Protein AF-A0A813D3B6-F1 (afdb_monomer)

Sequence (351 aa):
MVIIHAPHVGYDPVNETYGSYRRSQSSKEDYKSTCCGKVAGVCAPYKASHESALSRLRCLLLPDGSVEISVSNTMMLEPEGENKCKAALLLNYDKLFAKCDDGSFSSPVCRRSTSLVYRASDSFAAAYKLAIEDDKAKKVAAGIRLEDSDLESGEDGGSSSWKFGLPGQSKRLKGWRKLSKPVLRHLLSSEMFYFKTDNLHGEQHRLERTLLPQMPHLLTMPHDIELSGALLCMQSEFDRTTQSVSNDPAYKKKNLLLISGLNIDISPDEGNQEAFPNAMFLPWAAYIQLASGERRVLEQPDIVQLLFAQDTGNPDAIDYQQSIQELFDRKRKRVAFFDRASNSVKSAQVL

Foldseek 3Di:
DEAEAAQEWEAEPVVRAIQWADDPPDPDRPDIDGGVPVLCVLLVQALVQLLVQLQQWKWFQALVLWIKIKGWPVLVDQPPDPPHPLKHKHFDCLQFADADPVSHGDAFPDDDPTITMGTTDPVLSVLVVVLLVVVVVVCVVVVHDDDPLSVDSPPPPDDPDPPPDDPPDPPDPRNMDGCSPPSNVLSQALVRIAMDHPDQDDDVSPLVVQQRVCSSVLSNDPGHSSVVSSVSVQVSCVVVVLVVLLPDPVNALAWYKYWTWYKYQYHDDPVCVPPPPSIDTQTAKMWTAHSVRDIDIDGNVRVVVVVVPDDPDDPPDDPPVVVVVCVVVVPLDWDWDQDPVVRDIDIDRDD

Structure (mmCIF, N/CA/C/O backbone):
data_AF-A0A813D3B6-F1
#
_entry.id   AF-A0A813D3B6-F1
#
loop_
_atom_site.group_PDB
_atom_site.id
_atom_site.type_symbol
_atom_site.label_atom_id
_atom_site.label_alt_id
_atom_site.label_comp_id
_atom_site.label_asym_id
_atom_site.label_entity_id
_atom_site.label_seq_id
_atom_site.pdbx_PDB_ins_code
_atom_site.Cartn_x
_atom_site.Cartn_y
_atom_site.Cartn_z
_atom_site.occupancy
_atom_site.B_iso_or_equiv
_atom_site.auth_seq_id
_atom_site.auth_comp_id
_atom_site.auth_asym_id
_atom_site.auth_atom_id
_atom_site.pdbx_PDB_model_num
ATOM 1 N N . MET A 1 1 ? -17.797 -1.937 28.722 1.00 89.31 1 MET A N 1
ATOM 2 C CA . MET A 1 1 ? -16.915 -0.899 28.147 1.00 89.31 1 MET A CA 1
ATOM 3 C C . MET A 1 1 ? -16.700 -1.238 26.688 1.00 89.31 1 MET A C 1
ATOM 5 O O . MET A 1 1 ? -16.477 -2.408 26.400 1.00 89.31 1 MET A O 1
ATOM 9 N N . VAL A 1 2 ? -16.796 -0.254 25.799 1.00 92.50 2 VAL A N 1
ATOM 10 C CA . VAL A 1 2 ? -16.585 -0.451 24.361 1.00 92.50 2 VAL A CA 1
ATOM 11 C C . VAL A 1 2 ? -15.446 0.458 23.916 1.00 92.50 2 VAL A C 1
ATOM 13 O O . VAL A 1 2 ? -15.446 1.641 24.250 1.00 92.50 2 VAL A O 1
ATOM 16 N N . ILE A 1 3 ? -14.470 -0.105 23.211 1.00 93.38 3 ILE A N 1
ATOM 17 C CA . ILE A 1 3 ? -13.394 0.623 22.543 1.00 93.38 3 ILE A CA 1
ATOM 18 C C . ILE A 1 3 ? -13.575 0.389 21.049 1.00 93.38 3 ILE A C 1
ATOM 20 O O . ILE A 1 3 ? -13.594 -0.757 20.606 1.00 93.38 3 ILE A O 1
ATOM 24 N N . ILE A 1 4 ? -13.698 1.473 20.290 1.00 92.75 4 ILE A N 1
ATOM 25 C CA . ILE A 1 4 ? -13.769 1.433 18.831 1.00 92.75 4 ILE A CA 1
ATOM 26 C C . ILE A 1 4 ? -12.490 2.065 18.302 1.00 92.75 4 ILE A C 1
ATOM 28 O O . ILE A 1 4 ? -12.176 3.209 18.634 1.00 92.75 4 ILE A O 1
ATOM 32 N N . HIS A 1 5 ? -11.749 1.311 17.500 1.00 92.56 5 HIS A N 1
ATOM 33 C CA . HIS A 1 5 ? -10.566 1.793 16.809 1.00 92.56 5 HIS A CA 1
ATOM 34 C C . HIS A 1 5 ? -10.803 1.728 15.300 1.00 92.56 5 HIS A C 1
ATOM 36 O O . HIS A 1 5 ? -11.089 0.669 14.750 1.00 92.56 5 HIS A O 1
ATOM 42 N N . ALA A 1 6 ? -10.698 2.871 14.629 1.00 91.06 6 ALA A N 1
ATOM 43 C CA . ALA A 1 6 ? -10.978 2.954 13.206 1.00 91.06 6 ALA A CA 1
ATOM 44 C C . ALA A 1 6 ? -10.010 3.922 12.520 1.00 91.06 6 ALA A C 1
ATOM 46 O O . ALA A 1 6 ? -10.240 5.136 12.565 1.00 91.06 6 ALA A O 1
ATOM 47 N N . PRO A 1 7 ? -8.919 3.442 11.888 1.00 91.56 7 PRO A N 1
ATOM 48 C CA . PRO A 1 7 ? -8.268 4.253 10.876 1.00 91.56 7 PRO A CA 1
ATOM 49 C C . PRO A 1 7 ? -9.271 4.546 9.763 1.00 91.56 7 PRO A C 1
ATOM 51 O O . PRO A 1 7 ? -10.262 3.833 9.586 1.00 91.56 7 PRO A O 1
ATOM 54 N N . HIS A 1 8 ? -9.003 5.608 9.017 1.00 91.38 8 HIS A N 1
ATOM 55 C CA . HIS A 1 8 ? -9.907 6.062 7.977 1.00 91.38 8 HIS A CA 1
ATOM 56 C C . HIS A 1 8 ? -9.203 6.228 6.637 1.00 91.38 8 HIS A C 1
ATOM 58 O O . HIS A 1 8 ? -8.004 6.526 6.581 1.00 91.38 8 HIS A O 1
ATOM 64 N N . VAL A 1 9 ? -9.962 6.030 5.567 1.00 92.75 9 VAL A N 1
ATOM 65 C CA . VAL A 1 9 ? -9.522 6.222 4.191 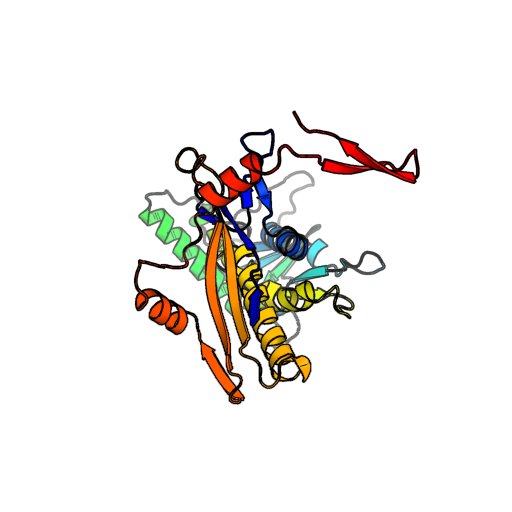1.00 92.75 9 VAL A CA 1
ATOM 66 C C . VAL A 1 9 ? -10.641 6.880 3.392 1.00 92.75 9 VAL A C 1
ATOM 68 O O . VAL A 1 9 ? -11.814 6.572 3.581 1.00 92.75 9 VAL A O 1
ATOM 71 N N . GLY A 1 10 ? -10.281 7.803 2.506 1.00 91.38 10 GLY A N 1
ATOM 72 C CA . GLY A 1 10 ? -11.229 8.388 1.562 1.00 91.38 10 GLY A CA 1
ATOM 73 C C . GLY A 1 10 ? -11.478 7.450 0.393 1.00 91.38 10 GLY A C 1
ATOM 74 O O . GLY A 1 10 ? -10.540 6.801 -0.065 1.00 91.38 10 GLY A O 1
ATOM 75 N N . TYR A 1 11 ? -12.706 7.407 -0.101 1.00 90.38 11 TYR A N 1
ATOM 76 C CA . TYR A 1 11 ? -13.060 6.738 -1.344 1.00 90.38 11 TYR A CA 1
ATOM 77 C C . TYR A 1 11 ? -13.656 7.747 -2.326 1.00 90.38 11 TYR A C 1
ATOM 79 O O . TYR A 1 11 ? -14.475 8.595 -1.961 1.00 90.38 11 TYR A O 1
ATOM 87 N N . ASP A 1 12 ? -13.219 7.675 -3.576 1.00 87.50 12 ASP A N 1
ATOM 88 C CA . ASP A 1 12 ? -13.729 8.476 -4.680 1.00 87.50 12 ASP A CA 1
ATOM 89 C C . ASP A 1 12 ? -14.534 7.574 -5.623 1.00 87.50 12 ASP A C 1
ATOM 91 O O . ASP A 1 12 ? -13.924 6.848 -6.410 1.00 87.50 12 ASP A O 1
ATOM 95 N N . PRO A 1 13 ? -15.879 7.604 -5.569 1.00 84.56 13 PRO A N 1
ATOM 96 C CA . PRO A 1 13 ? -16.715 6.715 -6.371 1.00 84.56 13 PRO A CA 1
ATOM 97 C C . PRO A 1 13 ? -16.617 7.008 -7.873 1.00 84.56 13 PRO A C 1
ATOM 99 O O . PRO A 1 13 ? -16.870 6.124 -8.678 1.00 84.56 13 PRO A O 1
ATOM 102 N N . VAL A 1 14 ? -16.203 8.220 -8.267 1.00 83.94 14 VAL A N 1
ATOM 103 C CA . VAL A 1 14 ? -16.082 8.603 -9.684 1.00 83.94 14 VAL A CA 1
ATOM 104 C C . VAL A 1 14 ? -14.897 7.910 -10.352 1.00 83.94 14 VAL A C 1
ATOM 106 O O . VAL A 1 14 ? -14.982 7.514 -11.510 1.00 83.94 14 VAL A O 1
ATOM 109 N N . ASN A 1 15 ? -13.779 7.791 -9.633 1.00 84.31 15 ASN A N 1
ATOM 110 C CA . ASN A 1 15 ? -12.557 7.165 -10.146 1.00 84.31 15 ASN A CA 1
ATOM 111 C C . ASN A 1 15 ? -12.340 5.748 -9.602 1.00 84.31 15 ASN A C 1
ATOM 113 O O . ASN A 1 15 ? -11.377 5.097 -9.993 1.00 84.31 15 ASN A O 1
ATOM 117 N N . GLU A 1 16 ? -13.201 5.298 -8.688 1.00 89.06 16 GLU A N 1
ATOM 118 C CA . GLU A 1 16 ? -13.090 4.032 -7.958 1.00 89.06 16 GLU A CA 1
ATOM 119 C C . GLU A 1 16 ? -11.756 3.873 -7.204 1.00 89.06 16 GLU A C 1
ATOM 121 O O . GLU A 1 16 ? -11.245 2.768 -7.032 1.00 89.06 16 GLU A O 1
ATOM 126 N N . THR A 1 17 ? -11.190 4.983 -6.722 1.00 89.19 17 THR A N 1
ATOM 127 C CA . THR A 1 17 ? -9.885 5.013 -6.042 1.00 89.19 17 THR A CA 1
ATOM 128 C C . THR A 1 17 ? -10.006 5.359 -4.566 1.00 89.19 17 THR A C 1
ATOM 130 O O . THR A 1 17 ? -10.800 6.218 -4.172 1.00 89.19 17 THR A O 1
ATOM 133 N N . TYR A 1 18 ? -9.140 4.767 -3.751 1.00 91.44 18 TYR A N 1
ATOM 134 C CA . TYR A 1 18 ? -8.967 5.111 -2.347 1.00 91.44 18 TYR A CA 1
ATOM 135 C C . TYR A 1 18 ? -7.844 6.131 -2.126 1.00 91.44 18 TYR A C 1
ATOM 137 O O . TYR A 1 18 ? -6.898 6.255 -2.898 1.00 91.44 18 TYR A O 1
ATOM 145 N N . GLY A 1 19 ? -7.924 6.846 -1.005 1.00 88.25 19 GLY A N 1
ATOM 146 C CA . GLY A 1 19 ? -6.915 7.805 -0.553 1.00 88.25 19 GLY A CA 1
ATOM 147 C C . GLY A 1 19 ? -7.260 9.266 -0.818 1.00 88.25 19 GLY A C 1
ATOM 148 O O . GLY A 1 19 ? -6.619 10.153 -0.248 1.00 88.25 19 GLY A O 1
ATOM 149 N N . SER A 1 20 ? -8.298 9.533 -1.611 1.00 86.25 20 SER A N 1
ATOM 150 C CA . SER A 1 20 ? -8.823 10.875 -1.864 1.00 86.25 20 SER A CA 1
ATOM 151 C C . SER A 1 20 ? -10.249 11.028 -1.355 1.00 86.25 20 SER A C 1
ATOM 153 O O . SER A 1 20 ? -11.066 10.124 -1.492 1.00 86.25 20 SER A O 1
ATOM 155 N N . TYR A 1 21 ? -10.548 12.201 -0.802 1.00 85.06 21 TYR A N 1
ATOM 156 C CA . TYR A 1 21 ? -11.887 12.574 -0.366 1.00 85.06 21 TYR A CA 1
ATOM 157 C C . TYR A 1 21 ? -12.226 14.006 -0.790 1.00 85.06 21 TYR A C 1
ATOM 159 O O . TYR A 1 21 ? -11.426 14.931 -0.570 1.00 85.06 21 TYR A O 1
ATOM 167 N N . ARG A 1 22 ? -13.415 14.200 -1.370 1.00 83.00 22 ARG A N 1
ATOM 168 C CA . ARG A 1 22 ? -13.980 15.527 -1.662 1.00 83.00 22 ARG A CA 1
ATOM 169 C C . ARG A 1 22 ? -14.621 16.101 -0.399 1.00 83.00 22 ARG A C 1
ATOM 171 O O . ARG A 1 22 ? -15.584 15.561 0.130 1.00 83.00 22 ARG A O 1
ATOM 178 N N . ARG A 1 23 ? -14.099 17.224 0.100 1.00 78.12 23 ARG A N 1
ATOM 179 C CA . ARG A 1 23 ? -14.631 17.856 1.319 1.00 78.12 23 ARG A CA 1
ATOM 180 C C . ARG A 1 23 ? -15.823 18.741 0.967 1.00 78.12 23 ARG A C 1
ATOM 182 O O . ARG A 1 23 ? -15.640 19.759 0.306 1.00 78.12 23 ARG A O 1
ATOM 189 N N . SER A 1 24 ? -17.004 18.404 1.481 1.00 67.94 24 SER A N 1
ATOM 190 C CA . SER A 1 24 ? -18.253 19.160 1.270 1.00 67.94 24 SER A CA 1
ATOM 191 C C . SER A 1 24 ? -18.158 20.649 1.630 1.00 67.94 24 SER A C 1
ATOM 193 O O . SER A 1 24 ? -18.849 21.472 1.047 1.00 67.94 24 SER A O 1
ATOM 195 N N . GLN A 1 25 ? -17.271 21.015 2.560 1.00 67.75 25 GLN A N 1
ATOM 196 C CA . GLN A 1 25 ? -17.060 22.398 3.009 1.00 67.75 25 GLN A CA 1
ATOM 197 C C . GLN A 1 25 ? -16.049 23.190 2.161 1.00 67.75 25 GLN A C 1
ATOM 199 O O . GLN A 1 25 ? -15.784 24.356 2.453 1.00 67.75 25 GLN A O 1
ATOM 204 N N . SER A 1 26 ? -15.424 22.576 1.153 1.00 63.34 26 SER A N 1
ATOM 205 C CA . SER A 1 26 ? -14.474 23.284 0.295 1.00 63.34 26 SER A CA 1
ATOM 206 C C . SER A 1 26 ? -15.214 24.085 -0.778 1.00 63.34 26 SER A C 1
ATOM 208 O O . SER A 1 26 ? -16.047 23.557 -1.501 1.00 63.34 26 SER A O 1
ATOM 210 N N . SER A 1 27 ? -14.903 25.380 -0.887 1.00 52.53 27 SER A N 1
ATOM 211 C CA . SER A 1 27 ? -15.567 26.320 -1.808 1.00 52.53 27 SER A CA 1
ATOM 212 C C . SER A 1 27 ? -15.265 26.080 -3.291 1.00 52.53 27 SER A C 1
ATOM 214 O O . SER A 1 27 ? -15.781 26.792 -4.149 1.00 52.53 27 SER A O 1
ATOM 216 N N . LYS A 1 28 ? -14.399 25.112 -3.600 1.00 61.84 28 LYS A N 1
ATOM 217 C CA . LYS A 1 28 ? -14.072 24.694 -4.960 1.00 61.84 28 LYS A CA 1
ATOM 218 C C . LYS A 1 28 ? -14.707 23.337 -5.188 1.00 61.84 28 LYS A C 1
ATOM 220 O O . LYS A 1 28 ? -14.314 22.377 -4.528 1.00 61.84 28 LYS A O 1
ATOM 225 N N . GLU A 1 29 ? -15.628 23.272 -6.143 1.00 59.22 29 GLU A N 1
ATOM 226 C CA . GLU A 1 29 ? -16.377 22.058 -6.467 1.00 59.22 29 GLU A CA 1
ATOM 227 C C . GLU A 1 29 ? -15.460 20.848 -6.714 1.00 59.22 29 GLU A C 1
ATOM 229 O O . GLU A 1 29 ? -15.825 19.750 -6.317 1.00 59.22 29 GLU A O 1
ATOM 234 N N . ASP A 1 30 ? -14.227 21.033 -7.190 1.00 63.00 30 ASP A N 1
ATOM 235 C CA . ASP A 1 30 ? -13.303 19.926 -7.490 1.00 63.00 30 ASP A CA 1
ATOM 236 C C . ASP A 1 30 ? -12.185 19.700 -6.458 1.00 63.00 30 ASP A C 1
ATOM 238 O O . ASP A 1 30 ? -11.218 18.979 -6.722 1.00 63.00 30 ASP A O 1
ATOM 242 N N . TYR A 1 31 ? -12.251 20.314 -5.273 1.00 70.25 31 TYR A N 1
ATOM 243 C CA . TYR A 1 31 ? -11.174 20.148 -4.296 1.00 70.25 31 TYR A CA 1
ATOM 244 C C . TYR A 1 31 ? -11.227 18.775 -3.604 1.00 70.25 31 TYR A C 1
ATOM 246 O O . TYR A 1 31 ? -11.990 18.530 -2.664 1.00 70.25 31 TYR A O 1
ATOM 254 N N . LYS A 1 32 ? -10.344 17.879 -4.057 1.00 75.12 32 LYS A N 1
ATOM 255 C CA . LYS A 1 32 ? -10.039 16.591 -3.425 1.00 75.12 32 LYS A CA 1
ATOM 256 C C . LYS A 1 32 ? -8.785 16.718 -2.565 1.00 75.12 32 LYS A C 1
ATOM 258 O O . LYS A 1 32 ? -7.810 17.364 -2.943 1.00 75.12 32 LYS A O 1
ATOM 263 N N . SER A 1 33 ? -8.807 16.090 -1.395 1.00 76.56 33 SER A N 1
ATOM 264 C CA . SER A 1 33 ? -7.668 16.064 -0.470 1.00 76.56 33 SER A CA 1
ATOM 265 C C . SER A 1 33 ? -7.371 14.645 -0.012 1.00 76.56 33 SER A C 1
ATOM 267 O O . SER A 1 33 ? -8.236 13.774 -0.098 1.00 76.56 33 SER A O 1
ATOM 269 N N . THR A 1 34 ? -6.162 14.419 0.495 1.00 80.50 34 THR A N 1
ATOM 270 C CA . THR A 1 34 ? -5.766 13.109 1.010 1.00 80.50 34 THR A CA 1
ATOM 271 C C . THR A 1 34 ? -6.570 12.723 2.252 1.00 80.50 34 THR A C 1
ATOM 273 O O . THR A 1 34 ? -6.878 13.556 3.113 1.00 80.50 34 THR A O 1
ATOM 276 N N . CYS A 1 35 ? -6.902 11.439 2.353 1.00 77.44 35 CYS A N 1
ATOM 277 C CA . CYS A 1 35 ? -7.611 10.860 3.485 1.00 77.44 35 CYS A CA 1
ATOM 278 C C . CYS A 1 35 ? -7.153 9.404 3.676 1.00 77.44 35 CYS A C 1
ATOM 280 O O . CYS A 1 35 ? -7.477 8.559 2.848 1.00 77.44 35 CYS A O 1
ATOM 282 N N . CYS A 1 36 ? -6.371 9.040 4.698 1.00 82.31 36 CYS A N 1
ATOM 283 C CA . CYS A 1 36 ? -5.843 9.803 5.838 1.00 82.31 36 CYS A CA 1
ATOM 284 C C . CYS A 1 36 ? -4.598 10.650 5.498 1.00 82.31 36 CYS A C 1
ATOM 286 O O . CYS A 1 36 ? -3.587 10.127 5.026 1.00 82.31 36 CYS A O 1
ATOM 288 N N . GLY A 1 37 ? -4.609 11.946 5.841 1.00 83.62 37 GLY A N 1
ATOM 289 C CA . GLY A 1 37 ? -3.478 12.851 5.583 1.00 83.62 37 GLY A CA 1
ATOM 290 C C . GLY A 1 37 ? -2.151 12.412 6.221 1.00 83.62 37 GLY A C 1
ATOM 291 O O . GLY A 1 37 ? -1.089 12.683 5.665 1.00 83.62 37 GLY A O 1
ATOM 292 N N . LYS A 1 38 ? -2.191 11.683 7.348 1.00 86.75 38 LYS A N 1
ATOM 293 C CA . LYS A 1 38 ? -0.981 11.177 8.018 1.00 86.75 38 LYS A CA 1
ATOM 294 C C . LYS A 1 38 ? -0.367 9.984 7.279 1.00 86.75 38 LYS A C 1
ATOM 296 O O . LYS A 1 38 ? 0.838 9.982 7.050 1.00 86.75 38 LYS A O 1
ATOM 301 N N . VAL A 1 39 ? -1.186 9.010 6.866 1.00 89.25 39 VAL A N 1
ATOM 302 C CA . VAL A 1 39 ? -0.736 7.872 6.039 1.00 89.25 39 VAL A CA 1
ATOM 303 C C . VAL A 1 39 ? -0.180 8.392 4.715 1.00 89.25 39 VAL A C 1
ATOM 305 O O . VAL A 1 39 ? 0.956 8.083 4.362 1.00 89.25 39 VAL A O 1
ATOM 308 N N . ALA A 1 40 ? -0.925 9.275 4.042 1.00 88.12 40 ALA A N 1
ATOM 309 C CA . ALA A 1 40 ? -0.484 9.892 2.797 1.00 88.12 40 ALA A CA 1
ATOM 310 C C . ALA A 1 40 ? 0.843 10.652 2.966 1.00 88.12 40 ALA A C 1
ATOM 312 O O . ALA A 1 40 ? 1.738 10.511 2.135 1.00 88.12 40 ALA A O 1
ATOM 313 N N . GLY A 1 41 ? 1.007 11.404 4.060 1.00 87.94 41 GLY A N 1
ATOM 314 C CA . GLY A 1 41 ? 2.244 12.125 4.367 1.00 87.94 41 GLY A CA 1
ATOM 315 C C . GLY A 1 41 ? 3.457 11.210 4.555 1.00 87.94 41 GLY A C 1
ATOM 316 O O . GLY A 1 41 ? 4.526 11.510 4.028 1.00 87.94 41 GLY A O 1
ATOM 317 N N . VAL A 1 42 ? 3.292 10.076 5.247 1.00 88.00 42 VAL A N 1
ATOM 318 C CA . VAL A 1 42 ? 4.364 9.078 5.419 1.00 88.00 42 VAL A CA 1
ATOM 319 C C . VAL A 1 42 ? 4.713 8.404 4.091 1.00 88.00 42 VAL A C 1
ATOM 321 O O . VAL A 1 42 ? 5.890 8.211 3.796 1.00 88.00 42 VAL A O 1
ATOM 324 N N . CYS A 1 43 ? 3.718 8.073 3.264 1.00 87.94 43 CYS A N 1
ATOM 325 C CA . CYS A 1 43 ? 3.930 7.386 1.988 1.00 87.94 43 CYS A CA 1
ATOM 326 C C . CYS A 1 43 ? 4.477 8.302 0.877 1.00 87.94 43 CYS A C 1
ATOM 328 O O . CYS A 1 43 ? 5.217 7.831 0.012 1.00 87.94 43 CYS A O 1
ATOM 330 N N . ALA A 1 44 ? 4.147 9.598 0.880 1.00 86.94 44 ALA A N 1
ATOM 331 C CA . ALA A 1 44 ? 4.469 10.549 -0.191 1.00 86.94 44 ALA A CA 1
ATOM 332 C C . ALA A 1 44 ? 5.944 10.560 -0.657 1.00 86.94 44 ALA A C 1
ATOM 334 O O . ALA A 1 44 ? 6.170 10.416 -1.863 1.00 86.94 44 ALA A O 1
ATOM 335 N N . PRO A 1 45 ? 6.965 10.682 0.220 1.00 83.88 45 PRO A N 1
ATOM 336 C CA . PRO A 1 45 ? 8.362 10.688 -0.231 1.00 83.88 45 PRO A CA 1
ATOM 337 C C . PRO A 1 45 ? 8.778 9.367 -0.898 1.00 83.88 45 PRO A C 1
ATOM 339 O O . PRO A 1 45 ? 9.601 9.358 -1.818 1.00 83.88 45 PRO A O 1
ATOM 342 N N . TYR A 1 46 ? 8.178 8.250 -0.485 1.00 86.19 46 TYR A N 1
ATOM 343 C CA . TYR A 1 46 ? 8.457 6.933 -1.050 1.00 86.19 46 TYR A CA 1
ATOM 344 C C . TYR A 1 46 ? 7.756 6.724 -2.391 1.00 86.19 46 TYR A C 1
ATOM 346 O O . TYR A 1 46 ? 8.391 6.213 -3.312 1.00 86.19 46 TYR A O 1
ATOM 354 N N . LYS A 1 47 ? 6.512 7.204 -2.548 1.00 87.25 47 LYS A N 1
ATOM 355 C CA . LYS A 1 47 ? 5.829 7.258 -3.854 1.00 87.25 47 LYS A CA 1
ATOM 356 C C . LYS A 1 47 ? 6.659 8.036 -4.872 1.00 87.25 47 LYS A C 1
ATOM 358 O O . LYS A 1 47 ? 6.975 7.513 -5.936 1.00 87.25 47 LYS A O 1
ATOM 363 N N . ALA A 1 48 ? 7.101 9.238 -4.502 1.00 84.94 48 ALA A N 1
ATOM 364 C CA . ALA A 1 48 ? 7.930 10.074 -5.366 1.00 84.94 48 ALA A CA 1
ATOM 365 C C . ALA A 1 48 ? 9.262 9.392 -5.729 1.00 84.94 48 ALA A C 1
ATOM 367 O O . ALA A 1 48 ? 9.719 9.472 -6.870 1.00 84.94 48 ALA A O 1
ATOM 368 N N . SER A 1 49 ? 9.880 8.683 -4.778 1.00 84.12 49 SER A N 1
ATOM 369 C CA . SER A 1 49 ? 11.111 7.919 -5.023 1.00 84.12 49 SER A CA 1
ATOM 370 C C . SER A 1 49 ? 10.881 6.749 -5.988 1.00 84.12 49 SER A C 1
ATOM 372 O O . SER A 1 49 ? 11.669 6.552 -6.913 1.00 84.12 49 SER A O 1
ATOM 374 N N . HIS A 1 50 ? 9.782 6.014 -5.817 1.00 87.69 50 HIS A N 1
ATOM 375 C CA . HIS A 1 50 ? 9.383 4.910 -6.689 1.00 87.69 50 HIS A CA 1
ATOM 376 C C . HIS A 1 50 ? 9.103 5.378 -8.125 1.00 87.69 50 HIS A C 1
ATOM 378 O O . HIS A 1 50 ? 9.666 4.848 -9.084 1.00 87.69 50 HIS A O 1
ATOM 384 N N . GLU A 1 51 ? 8.305 6.434 -8.285 1.00 87.44 51 GLU A N 1
ATOM 385 C CA . GLU A 1 51 ? 8.020 7.047 -9.588 1.00 87.44 51 GLU A CA 1
ATOM 386 C C . GLU A 1 51 ? 9.290 7.591 -10.254 1.00 87.44 51 GLU A C 1
ATOM 388 O O . GLU A 1 51 ? 9.521 7.392 -11.453 1.00 87.44 51 GLU A O 1
ATOM 393 N N . SER A 1 52 ? 10.162 8.229 -9.468 1.00 85.69 52 SER A N 1
ATOM 394 C CA . SER A 1 52 ? 11.471 8.690 -9.927 1.00 85.69 52 SER A CA 1
ATOM 395 C C . SER A 1 52 ? 12.307 7.526 -10.464 1.00 85.69 52 SER A C 1
ATOM 397 O O . SER A 1 52 ? 12.849 7.639 -11.568 1.00 85.69 52 SER A O 1
ATOM 399 N N . ALA A 1 53 ? 12.346 6.385 -9.764 1.00 87.88 53 ALA A N 1
ATOM 400 C CA . ALA A 1 53 ? 13.051 5.191 -10.223 1.00 87.88 53 ALA A CA 1
ATOM 401 C C . ALA A 1 53 ? 12.488 4.664 -11.552 1.00 87.88 53 ALA A C 1
ATOM 403 O O . ALA A 1 53 ? 13.235 4.510 -12.522 1.00 87.88 53 ALA A O 1
ATOM 404 N N . LEU A 1 54 ? 11.165 4.500 -11.651 1.00 89.12 54 LEU A N 1
ATOM 405 C CA . LEU A 1 54 ? 10.488 4.074 -12.882 1.00 89.12 54 LEU A CA 1
ATOM 406 C C . LEU A 1 54 ? 10.770 5.003 -14.075 1.00 89.12 54 LEU A C 1
ATOM 408 O O . LEU A 1 54 ? 10.912 4.548 -15.213 1.00 89.12 54 LEU A O 1
ATOM 412 N N . SER A 1 55 ? 10.861 6.313 -13.835 1.00 87.12 55 SER A N 1
ATOM 413 C CA . SER A 1 55 ? 11.095 7.311 -14.887 1.00 87.12 55 SER A CA 1
ATOM 414 C C . SER A 1 55 ? 12.541 7.343 -15.408 1.00 87.12 55 SER A C 1
ATOM 416 O O . SER A 1 55 ? 12.789 7.778 -16.544 1.00 87.12 55 SER A O 1
ATOM 418 N N . ARG A 1 56 ? 13.495 6.892 -14.583 1.00 88.81 56 ARG A N 1
ATOM 419 C CA . ARG A 1 56 ? 14.944 6.989 -14.817 1.00 88.81 56 ARG A CA 1
ATOM 420 C C . ARG A 1 56 ? 15.589 5.667 -15.222 1.00 88.81 56 ARG A C 1
ATOM 422 O O . ARG A 1 56 ? 16.692 5.698 -15.766 1.00 88.81 56 ARG A O 1
ATOM 429 N N . LEU A 1 57 ? 14.900 4.547 -15.024 1.00 91.44 57 LEU A N 1
ATOM 430 C CA . LEU A 1 57 ? 15.289 3.247 -15.554 1.00 91.44 57 LEU A CA 1
ATOM 431 C C . LEU A 1 57 ? 14.763 3.050 -16.976 1.00 91.44 57 LEU A C 1
ATOM 433 O O . LEU A 1 57 ? 13.605 3.350 -17.295 1.00 91.44 57 LEU A O 1
ATOM 437 N N . ARG A 1 58 ? 15.630 2.532 -17.845 1.00 92.62 58 ARG A N 1
ATOM 438 C CA . ARG A 1 58 ? 15.271 2.145 -19.211 1.00 92.62 58 ARG A CA 1
ATOM 439 C C . ARG A 1 58 ? 15.828 0.774 -19.523 1.00 92.62 58 ARG A C 1
ATOM 441 O O . ARG A 1 58 ? 16.945 0.478 -19.116 1.00 92.62 58 ARG A O 1
ATOM 448 N N . CYS A 1 59 ? 15.089 -0.004 -20.297 1.00 93.31 59 CYS A N 1
ATOM 449 C CA . CYS A 1 59 ? 15.493 -1.342 -20.704 1.00 93.31 59 CYS A CA 1
ATOM 450 C C . CYS A 1 59 ? 15.488 -1.473 -22.226 1.00 93.31 59 CYS A C 1
ATOM 452 O O . CYS A 1 59 ? 14.677 -0.830 -22.904 1.00 93.31 59 CYS A O 1
ATOM 454 N N . LEU A 1 60 ? 16.392 -2.301 -22.733 1.00 92.06 60 LEU A N 1
ATOM 455 C CA . LEU A 1 60 ? 16.537 -2.641 -24.141 1.00 92.06 60 LEU A CA 1
ATOM 456 C C . LEU A 1 60 ? 16.663 -4.162 -24.263 1.00 92.06 60 LEU A C 1
ATOM 458 O O . LEU A 1 60 ? 17.513 -4.753 -23.603 1.00 92.06 60 LEU A O 1
ATOM 462 N N . LEU A 1 61 ? 15.826 -4.778 -25.099 1.00 90.56 61 LEU A N 1
ATOM 463 C CA . LEU A 1 61 ? 16.017 -6.159 -25.542 1.00 90.56 61 LEU A CA 1
ATOM 464 C C . LEU A 1 61 ? 16.962 -6.149 -26.744 1.00 90.56 61 LEU A C 1
ATOM 466 O O . LEU A 1 61 ? 16.688 -5.463 -27.730 1.00 90.56 61 LEU A O 1
ATOM 470 N N . LEU A 1 62 ? 18.062 -6.884 -26.647 1.00 88.06 62 LEU A N 1
ATOM 471 C CA . LEU A 1 62 ? 19.026 -7.061 -27.723 1.00 88.06 62 LEU A CA 1
ATOM 472 C C . LEU A 1 62 ? 18.637 -8.243 -28.635 1.00 88.06 62 LEU A C 1
ATOM 474 O O . LEU A 1 62 ? 17.838 -9.095 -28.233 1.00 88.06 62 LEU A O 1
ATOM 478 N N . PRO A 1 63 ? 19.195 -8.324 -29.858 1.00 84.75 63 PRO A N 1
ATOM 479 C CA . PRO A 1 63 ? 18.868 -9.379 -30.830 1.00 84.75 63 PRO A CA 1
ATOM 480 C C . PRO A 1 63 ? 19.274 -10.776 -30.373 1.00 84.75 63 PRO A C 1
ATOM 482 O O . PRO A 1 63 ? 18.613 -11.756 -30.693 1.00 84.75 63 PRO A O 1
ATOM 485 N N . ASP A 1 64 ? 20.345 -10.863 -29.583 1.00 85.19 64 ASP A N 1
ATOM 486 C CA . ASP A 1 64 ? 20.811 -12.102 -28.954 1.00 85.19 64 ASP A CA 1
ATOM 487 C C . ASP A 1 64 ? 19.904 -12.561 -27.795 1.00 85.19 64 ASP A C 1
ATOM 489 O O . ASP A 1 64 ? 20.186 -13.549 -27.118 1.00 85.19 64 ASP A O 1
ATOM 493 N N . GLY A 1 65 ? 18.813 -11.833 -27.545 1.00 86.50 65 GLY A N 1
ATOM 494 C CA . GLY A 1 65 ? 17.875 -12.083 -26.467 1.00 86.50 65 GLY A CA 1
ATOM 495 C C . GLY A 1 65 ? 18.372 -11.610 -25.104 1.00 86.50 65 GLY A C 1
ATOM 496 O O . GLY A 1 65 ? 17.669 -11.818 -24.119 1.00 86.50 65 GLY A O 1
ATOM 497 N N . SER A 1 66 ? 19.538 -10.984 -24.978 1.00 90.62 66 SER A N 1
ATOM 498 C CA . SER A 1 66 ? 19.955 -10.389 -23.707 1.00 90.62 66 SER A CA 1
ATOM 499 C C . SER A 1 66 ? 19.211 -9.073 -23.443 1.00 90.62 66 SER A C 1
ATOM 501 O O . SER A 1 66 ? 18.674 -8.439 -24.352 1.00 90.62 66 SER A O 1
ATOM 503 N N . VAL A 1 67 ? 19.110 -8.674 -22.173 1.00 94.56 67 VAL A N 1
ATOM 504 C CA . VAL A 1 67 ? 18.446 -7.424 -21.777 1.00 94.56 67 VAL A CA 1
ATOM 505 C C . VAL A 1 67 ? 19.467 -6.505 -21.128 1.00 94.56 67 VAL A C 1
ATOM 507 O O . VAL A 1 67 ? 20.176 -6.903 -20.204 1.00 94.56 67 VAL A O 1
ATOM 510 N N . GLU A 1 68 ? 19.517 -5.260 -21.585 1.00 94.69 68 GLU A N 1
ATOM 511 C CA . GLU A 1 68 ? 20.328 -4.206 -20.985 1.00 94.69 68 GLU A CA 1
ATOM 512 C C . GLU A 1 68 ? 19.459 -3.217 -20.212 1.00 94.69 68 GLU A C 1
ATOM 514 O O . GLU A 1 68 ? 18.358 -2.857 -20.637 1.00 94.69 68 GLU A O 1
ATOM 519 N N . ILE A 1 69 ? 19.979 -2.736 -19.084 1.00 93.94 69 ILE A N 1
ATOM 520 C CA . ILE A 1 69 ? 19.341 -1.745 -18.220 1.00 93.94 69 ILE A CA 1
ATOM 521 C C . ILE A 1 69 ? 20.229 -0.505 -18.164 1.00 93.94 69 ILE A C 1
ATOM 523 O O . ILE A 1 69 ? 21.376 -0.554 -17.728 1.00 93.94 69 ILE A O 1
ATOM 527 N N . SER A 1 70 ? 19.679 0.631 -18.578 1.00 92.75 70 SER A N 1
ATOM 528 C CA . SER A 1 70 ? 20.287 1.948 -18.430 1.00 92.75 70 SER A CA 1
ATOM 529 C C . SER A 1 70 ? 19.760 2.597 -17.157 1.00 92.75 70 SER A C 1
ATOM 531 O O . SER A 1 70 ? 18.555 2.823 -17.020 1.00 92.75 70 SER A O 1
ATOM 533 N N . VAL A 1 71 ? 20.678 2.977 -16.272 1.00 90.94 71 VAL A N 1
ATOM 534 C CA . VAL A 1 71 ? 20.397 3.643 -14.996 1.00 90.94 71 VAL A CA 1
ATOM 535 C C . VAL A 1 71 ? 21.028 5.028 -14.991 1.00 90.94 71 VAL A C 1
ATOM 537 O O . VAL A 1 71 ? 22.174 5.204 -15.403 1.00 90.94 71 VAL A O 1
ATOM 540 N N . SER A 1 72 ? 20.271 6.036 -14.558 1.00 88.06 72 SER A N 1
ATOM 541 C CA . SER A 1 72 ? 20.771 7.409 -14.424 1.00 88.06 72 SER A CA 1
ATOM 542 C C . SER A 1 72 ? 21.905 7.483 -13.399 1.00 88.06 72 SER A C 1
ATOM 544 O O . SER A 1 72 ? 21.776 6.936 -12.305 1.00 88.06 72 SER A O 1
ATOM 546 N N . ASN A 1 73 ? 22.968 8.238 -13.695 1.00 84.06 73 ASN A N 1
ATOM 547 C CA . ASN A 1 73 ? 24.102 8.418 -12.775 1.00 84.06 73 ASN A CA 1
ATOM 548 C C . ASN A 1 73 ? 23.647 8.946 -11.403 1.00 84.06 73 ASN A C 1
ATOM 550 O O . ASN A 1 73 ? 24.156 8.525 -10.374 1.00 84.06 73 ASN A O 1
ATOM 554 N N . THR A 1 74 ? 22.621 9.801 -11.380 1.00 79.88 74 THR A N 1
ATOM 555 C CA . THR A 1 74 ? 22.042 10.368 -10.151 1.00 79.88 74 THR A CA 1
ATOM 556 C C . THR A 1 74 ? 21.333 9.358 -9.246 1.00 79.88 74 THR A C 1
ATOM 558 O O . THR A 1 74 ? 21.005 9.708 -8.121 1.00 79.88 74 THR A O 1
ATOM 561 N N . MET A 1 75 ? 21.057 8.139 -9.720 1.00 78.50 75 MET A N 1
ATOM 562 C CA . MET A 1 75 ? 20.498 7.058 -8.896 1.00 78.50 75 MET A CA 1
ATOM 563 C C . MET A 1 75 ? 21.579 6.169 -8.281 1.00 78.50 75 MET A C 1
ATOM 565 O O . MET A 1 75 ? 21.334 5.518 -7.271 1.00 78.50 75 MET A O 1
ATOM 569 N N . MET A 1 76 ? 22.756 6.119 -8.910 1.00 73.12 76 MET A N 1
ATOM 570 C CA . MET A 1 76 ? 23.898 5.327 -8.444 1.00 73.12 76 MET A CA 1
ATOM 571 C C . MET A 1 76 ? 24.694 6.053 -7.358 1.00 73.12 76 MET A C 1
ATOM 573 O O . MET A 1 76 ? 25.473 5.429 -6.647 1.00 73.12 76 MET A O 1
ATOM 577 N N . LEU A 1 77 ? 24.518 7.371 -7.248 1.00 66.06 77 LEU A N 1
ATOM 578 C CA . LEU A 1 77 ? 25.056 8.154 -6.149 1.00 66.06 77 LEU A CA 1
ATOM 579 C C . LEU A 1 77 ? 24.183 7.895 -4.919 1.00 66.06 77 LEU A C 1
ATOM 581 O O . LEU A 1 77 ? 23.029 8.330 -4.878 1.00 66.06 77 LEU A O 1
ATOM 585 N N . GLU A 1 78 ? 24.723 7.192 -3.921 1.00 57.16 78 GLU A N 1
ATOM 586 C CA . GLU A 1 78 ? 24.139 7.272 -2.586 1.00 57.16 78 GLU A CA 1
ATOM 587 C C . GLU A 1 78 ? 24.167 8.744 -2.145 1.00 57.16 78 GLU A C 1
ATOM 589 O O . GLU A 1 78 ? 25.122 9.461 -2.456 1.00 57.16 78 GLU A O 1
ATOM 594 N N . PRO A 1 79 ? 23.133 9.243 -1.450 1.00 54.69 79 PRO A N 1
ATOM 595 C CA . PRO A 1 79 ? 23.191 10.579 -0.884 1.00 54.69 79 PRO A CA 1
ATOM 596 C C . PRO A 1 79 ? 24.280 10.616 0.202 1.00 54.69 79 PRO A C 1
ATOM 598 O O . PRO A 1 79 ? 24.042 10.244 1.351 1.00 54.69 79 PRO A O 1
ATOM 601 N N . GLU A 1 80 ? 25.490 11.030 -0.174 1.00 43.69 80 GLU A N 1
ATOM 602 C CA . GLU A 1 80 ? 26.601 11.302 0.738 1.00 43.69 80 GLU A CA 1
ATOM 603 C C . GLU A 1 80 ? 26.405 12.669 1.431 1.00 43.69 80 GLU A C 1
ATOM 605 O O . GLU A 1 80 ? 25.989 13.650 0.810 1.00 43.69 80 GLU A O 1
ATOM 610 N N . GLY A 1 81 ? 26.715 12.748 2.733 1.00 51.09 81 GLY A N 1
ATOM 611 C CA . GLY A 1 81 ? 26.720 13.994 3.520 1.00 51.09 81 GLY A CA 1
ATOM 612 C C . GLY A 1 81 ? 25.408 14.360 4.242 1.00 51.09 81 GLY A C 1
ATOM 613 O O . GLY A 1 81 ? 24.499 13.547 4.398 1.00 51.09 81 GLY A O 1
ATOM 614 N N . GLU A 1 82 ? 25.309 15.609 4.717 1.00 41.41 82 GLU A N 1
ATOM 615 C CA . GLU A 1 82 ? 24.160 16.155 5.480 1.00 41.41 82 GLU A CA 1
ATOM 616 C C . GLU A 1 82 ? 22.848 16.228 4.669 1.00 41.41 82 GLU A C 1
ATOM 618 O O . GLU A 1 82 ? 21.766 16.341 5.245 1.00 41.41 82 GLU A O 1
ATOM 623 N N . ASN A 1 83 ? 22.935 16.067 3.343 1.00 43.59 83 ASN A N 1
ATOM 624 C CA . ASN A 1 83 ? 21.815 15.917 2.408 1.00 43.59 83 ASN A CA 1
ATOM 625 C C . ASN A 1 83 ? 21.349 14.458 2.245 1.00 43.59 83 ASN A C 1
ATOM 627 O O . ASN A 1 83 ? 20.741 14.105 1.230 1.00 43.59 83 ASN A O 1
ATOM 631 N N . LYS A 1 84 ? 21.591 13.598 3.245 1.00 50.03 84 LYS A N 1
ATOM 632 C CA . LYS A 1 84 ? 20.870 12.328 3.388 1.00 50.03 84 LYS A CA 1
ATOM 633 C C . LYS A 1 84 ? 19.384 12.591 3.157 1.00 50.03 84 LYS A C 1
ATOM 635 O O . LYS A 1 84 ? 18.747 13.310 3.930 1.00 50.03 84 LYS A O 1
ATOM 640 N N . CYS A 1 85 ? 18.803 11.975 2.130 1.00 47.59 85 CYS A N 1
ATOM 641 C CA . CYS A 1 85 ? 17.362 11.775 2.130 1.00 47.59 85 CYS A CA 1
ATOM 642 C C . CYS A 1 85 ? 17.055 10.952 3.387 1.00 47.59 85 CYS A C 1
ATOM 644 O O . CYS A 1 85 ? 17.298 9.750 3.415 1.00 47.59 85 CYS A O 1
ATOM 646 N N . LYS A 1 86 ? 16.588 11.620 4.450 1.00 54.19 86 LYS A N 1
ATOM 647 C CA . LYS A 1 86 ? 16.318 11.030 5.777 1.00 54.19 86 LYS A CA 1
ATOM 648 C C . LYS A 1 86 ? 15.308 9.867 5.716 1.00 54.19 86 LYS A C 1
ATOM 650 O O . LYS A 1 86 ? 15.192 9.089 6.659 1.00 54.19 86 LYS A O 1
ATOM 655 N N . ALA A 1 87 ? 14.618 9.744 4.586 1.00 58.81 87 ALA A N 1
ATOM 656 C CA . ALA A 1 87 ? 13.749 8.657 4.185 1.00 58.81 87 ALA A CA 1
ATOM 657 C C . ALA A 1 87 ? 13.794 8.556 2.649 1.00 58.81 87 ALA A C 1
ATOM 659 O O . ALA A 1 87 ? 13.266 9.433 1.966 1.00 58.81 87 ALA A O 1
ATOM 660 N N . ALA A 1 88 ? 14.448 7.533 2.095 1.00 68.31 88 ALA A N 1
ATOM 661 C CA . ALA A 1 88 ? 14.418 7.258 0.657 1.00 68.31 88 ALA A CA 1
ATOM 662 C C . ALA A 1 88 ? 14.189 5.774 0.379 1.00 68.31 88 ALA A C 1
ATOM 664 O O . ALA A 1 88 ? 14.657 4.903 1.119 1.00 68.31 88 ALA A O 1
ATOM 665 N N . LEU A 1 89 ? 13.476 5.514 -0.716 1.00 76.81 89 LEU A N 1
ATOM 666 C CA . LEU A 1 89 ? 13.410 4.200 -1.336 1.00 76.81 89 LEU A CA 1
ATOM 667 C C . LEU A 1 89 ? 14.626 4.049 -2.253 1.00 76.81 89 LEU A C 1
ATOM 669 O O . LEU A 1 89 ? 14.806 4.843 -3.177 1.00 76.81 89 LEU A O 1
ATOM 673 N N . LEU A 1 90 ? 15.460 3.052 -1.986 1.00 82.44 90 LEU A N 1
ATOM 674 C CA . LEU A 1 90 ? 16.667 2.761 -2.750 1.00 82.44 90 LEU A CA 1
ATOM 675 C C . LEU A 1 90 ? 16.463 1.485 -3.562 1.00 82.44 90 LEU A C 1
ATOM 677 O O . LEU A 1 90 ? 15.740 0.582 -3.139 1.00 82.44 90 LEU A O 1
ATOM 681 N N . LEU A 1 91 ? 17.091 1.422 -4.736 1.00 86.69 91 LEU A N 1
ATOM 682 C CA . LEU A 1 91 ? 17.059 0.230 -5.573 1.00 86.69 91 LEU A CA 1
ATOM 683 C C . LEU A 1 91 ? 18.080 -0.787 -5.092 1.00 86.69 91 LEU A C 1
ATOM 685 O O . LEU A 1 91 ? 19.258 -0.477 -4.922 1.00 86.69 91 LEU A O 1
ATOM 689 N N . ASN A 1 92 ? 17.630 -2.025 -4.966 1.00 88.44 92 ASN A N 1
ATOM 690 C CA . ASN A 1 92 ? 18.504 -3.162 -4.798 1.00 88.44 92 ASN A CA 1
ATOM 691 C C . ASN A 1 92 ? 19.045 -3.604 -6.166 1.00 88.44 92 ASN A C 1
ATOM 693 O O . ASN A 1 92 ? 18.417 -4.384 -6.888 1.00 88.44 92 ASN A O 1
ATOM 697 N N . TYR A 1 93 ? 20.225 -3.098 -6.520 1.00 88.56 93 TYR A N 1
ATOM 698 C CA . TYR A 1 93 ? 20.873 -3.418 -7.789 1.00 88.56 93 TYR A CA 1
ATOM 699 C C . TYR A 1 93 ? 21.233 -4.903 -7.932 1.00 88.56 93 TYR A C 1
ATOM 701 O O . TYR A 1 93 ? 21.269 -5.393 -9.060 1.00 88.56 93 TYR A O 1
ATOM 709 N N . ASP A 1 94 ? 21.402 -5.648 -6.829 1.00 87.50 94 ASP A N 1
ATOM 710 C CA . ASP A 1 94 ? 21.696 -7.091 -6.864 1.00 87.50 94 ASP A CA 1
ATOM 711 C C . ASP A 1 94 ? 20.605 -7.901 -7.561 1.00 87.50 94 ASP A C 1
ATOM 713 O O . ASP A 1 94 ? 20.877 -8.951 -8.138 1.00 87.50 94 ASP A O 1
ATOM 717 N N . LYS A 1 95 ? 19.360 -7.425 -7.484 1.00 88.69 95 LYS A N 1
ATOM 718 C CA . LYS A 1 95 ? 18.201 -8.070 -8.105 1.00 88.69 95 LYS A CA 1
ATOM 719 C C . LYS A 1 95 ? 18.011 -7.639 -9.561 1.00 88.69 95 LYS A C 1
ATOM 721 O O . LYS A 1 95 ? 17.351 -8.348 -10.318 1.00 88.69 95 LYS A O 1
ATOM 726 N N . LEU A 1 96 ? 18.586 -6.500 -9.954 1.00 90.12 96 LEU A N 1
ATOM 727 C CA . LEU A 1 96 ? 18.428 -5.906 -11.283 1.00 90.12 96 LEU A CA 1
ATOM 728 C C . LEU A 1 96 ? 19.544 -6.292 -12.251 1.00 90.12 96 LEU A C 1
ATOM 730 O O . LEU A 1 96 ? 19.266 -6.500 -13.429 1.00 90.12 96 LEU A O 1
ATOM 734 N N . PHE A 1 97 ? 20.794 -6.351 -11.793 1.00 92.62 97 PHE A N 1
ATOM 735 C CA . PHE A 1 97 ? 21.955 -6.515 -12.669 1.00 92.62 97 PHE A CA 1
ATOM 736 C C . PHE A 1 97 ? 22.522 -7.929 -12.640 1.00 92.62 97 PHE A C 1
ATOM 738 O O . PHE A 1 97 ? 22.492 -8.612 -11.618 1.00 92.62 97 PHE A O 1
ATOM 745 N N . ALA A 1 98 ? 23.091 -8.345 -13.771 1.00 92.38 98 ALA A N 1
ATOM 746 C CA . ALA A 1 98 ? 23.880 -9.562 -13.850 1.00 92.38 98 ALA A CA 1
ATOM 747 C C . ALA A 1 98 ? 25.136 -9.447 -12.978 1.00 92.38 98 ALA A C 1
ATOM 749 O O . ALA A 1 98 ? 25.825 -8.414 -12.970 1.00 92.38 98 ALA A O 1
ATOM 750 N N . LYS A 1 99 ? 25.449 -10.543 -12.292 1.00 90.06 99 LYS A N 1
ATOM 751 C CA . LYS A 1 99 ? 26.647 -10.703 -11.470 1.00 90.06 99 LYS A CA 1
ATOM 752 C C . LYS A 1 99 ? 27.671 -11.573 -12.188 1.00 90.06 99 LYS A C 1
ATOM 754 O O . LYS A 1 99 ? 27.309 -12.402 -13.019 1.00 90.06 99 LYS A O 1
ATOM 759 N N . CYS A 1 100 ? 28.937 -11.354 -11.872 1.00 86.38 100 CYS A N 1
ATOM 760 C CA . CYS A 1 100 ? 30.028 -12.247 -12.237 1.00 86.38 100 CYS A CA 1
ATOM 761 C C . CYS A 1 100 ? 29.979 -13.528 -11.382 1.00 86.38 100 CYS A C 1
ATOM 763 O O . CYS A 1 100 ? 29.300 -13.565 -10.353 1.00 86.38 100 CYS A O 1
ATOM 765 N N . ASP A 1 101 ? 30.736 -14.558 -11.773 1.00 83.62 101 ASP A N 1
ATOM 766 C CA . ASP A 1 101 ? 30.793 -15.852 -11.066 1.00 83.62 101 ASP A CA 1
ATOM 767 C C . ASP A 1 101 ? 31.262 -15.725 -9.604 1.00 83.62 101 ASP A C 1
ATOM 769 O O . ASP A 1 101 ? 30.915 -16.543 -8.754 1.00 83.62 101 ASP A O 1
ATOM 773 N N . ASP A 1 102 ? 32.021 -14.673 -9.292 1.00 84.06 102 ASP A N 1
ATOM 774 C CA . ASP A 1 102 ? 32.485 -14.335 -7.942 1.00 84.06 102 ASP A CA 1
ATOM 775 C C . ASP A 1 102 ? 31.437 -13.580 -7.095 1.00 84.06 102 ASP A C 1
ATOM 777 O O . ASP A 1 102 ? 31.707 -13.201 -5.955 1.00 84.06 102 ASP A O 1
ATOM 781 N N . GLY A 1 103 ? 30.240 -13.346 -7.640 1.00 79.12 103 GLY A N 1
ATOM 782 C CA . GLY A 1 103 ? 29.149 -12.621 -6.991 1.00 79.12 103 GLY A CA 1
ATOM 783 C C . GLY A 1 103 ? 29.265 -11.094 -7.045 1.00 79.12 103 GLY A C 1
ATOM 784 O O . GLY A 1 103 ? 28.366 -10.409 -6.544 1.00 79.12 103 GLY A O 1
ATOM 785 N N . SER A 1 104 ? 30.321 -10.546 -7.657 1.00 82.94 104 SER A N 1
ATOM 786 C CA . SER A 1 104 ? 30.484 -9.105 -7.865 1.00 82.94 104 SER A 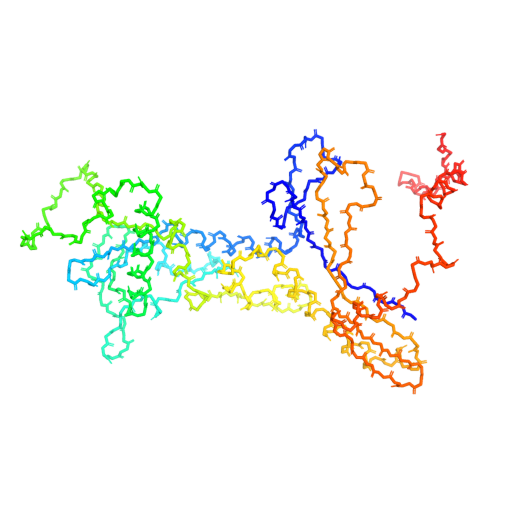CA 1
ATOM 787 C C . SER A 1 104 ? 29.601 -8.584 -9.006 1.00 82.94 104 SER A C 1
ATOM 789 O O . SER A 1 104 ? 29.132 -9.339 -9.861 1.00 82.94 104 SER A O 1
ATOM 791 N N . PHE A 1 105 ? 29.341 -7.273 -9.031 1.00 79.38 105 PHE A N 1
ATOM 792 C CA . PHE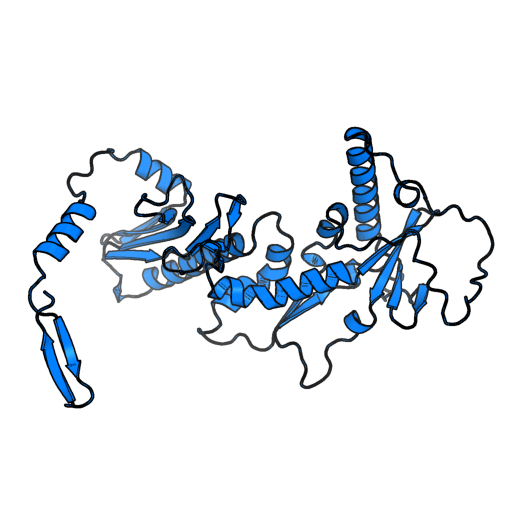 A 1 105 ? 28.629 -6.661 -10.152 1.00 79.38 105 PHE A CA 1
ATOM 793 C C . PHE A 1 105 ? 29.466 -6.712 -11.426 1.00 79.38 105 PHE A C 1
ATOM 795 O O . PHE A 1 105 ? 30.635 -6.321 -11.435 1.00 79.38 105 PHE A O 1
ATOM 802 N N . SER A 1 106 ? 28.822 -7.106 -12.525 1.00 79.62 106 SER A N 1
ATOM 803 C CA . SER A 1 106 ? 29.419 -6.963 -13.847 1.00 79.62 106 SER A CA 1
ATOM 804 C C . SER A 1 106 ? 29.769 -5.495 -14.122 1.00 79.62 106 SER A C 1
ATOM 806 O O . SER A 1 106 ? 29.014 -4.575 -13.790 1.00 79.62 106 SER A O 1
ATOM 808 N N . SER A 1 107 ? 30.943 -5.258 -14.718 1.00 83.81 107 SER A N 1
ATOM 809 C CA . SER A 1 107 ? 31.310 -3.912 -15.170 1.00 83.81 107 SER A CA 1
ATOM 810 C C . SER A 1 107 ? 30.266 -3.396 -16.168 1.00 83.81 107 SER A C 1
ATOM 812 O O . SER A 1 107 ? 29.756 -4.183 -16.971 1.00 83.81 107 SER A O 1
ATOM 814 N N . PRO A 1 108 ? 29.943 -2.089 -16.152 1.00 88.94 108 PRO A N 1
ATOM 815 C CA . PRO A 1 108 ? 28.951 -1.537 -17.060 1.00 88.94 108 PRO A CA 1
ATOM 816 C C . PRO A 1 108 ? 29.372 -1.778 -18.511 1.00 88.94 108 PRO A C 1
ATOM 818 O O . PRO A 1 108 ? 30.494 -1.456 -18.903 1.00 88.94 108 PRO A O 1
ATOM 821 N N . VAL A 1 109 ? 28.442 -2.294 -19.313 1.00 89.94 109 VAL A N 1
ATOM 822 C CA . VAL A 1 109 ? 28.623 -2.543 -20.750 1.00 89.94 109 VAL A CA 1
ATOM 823 C C . VAL A 1 109 ? 28.907 -1.233 -21.487 1.00 89.94 109 VAL A C 1
ATOM 825 O O . VAL A 1 109 ? 29.700 -1.185 -22.424 1.00 89.94 109 VAL A O 1
ATOM 828 N N . CYS A 1 110 ? 28.277 -0.141 -21.045 1.00 87.50 110 CYS A N 1
ATOM 829 C CA . CYS A 1 110 ? 28.486 1.188 -21.602 1.00 87.50 110 CYS A CA 1
ATOM 830 C C . CYS A 1 110 ? 28.397 2.259 -20.509 1.00 87.50 110 CYS A C 1
ATOM 832 O O . CYS A 1 110 ? 27.495 2.249 -19.668 1.00 87.50 110 CYS A O 1
ATOM 834 N N . ARG A 1 111 ? 29.311 3.235 -20.555 1.00 87.69 111 ARG A N 1
ATOM 835 C CA . ARG A 1 111 ? 29.274 4.445 -19.725 1.00 87.69 111 ARG A CA 1
ATOM 836 C C . ARG A 1 111 ? 28.922 5.647 -20.595 1.00 87.69 111 ARG A C 1
ATOM 838 O O . ARG A 1 111 ? 29.586 5.920 -21.591 1.00 87.69 111 ARG A O 1
ATOM 845 N N . ARG A 1 112 ? 27.887 6.384 -20.197 1.00 82.44 112 ARG A N 1
ATOM 846 C CA . ARG A 1 112 ? 27.418 7.613 -20.848 1.00 82.44 112 ARG A CA 1
ATOM 847 C C . ARG A 1 112 ? 27.583 8.801 -19.904 1.00 82.44 112 ARG A C 1
ATOM 849 O O . ARG A 1 112 ? 27.754 8.635 -18.699 1.00 82.44 112 ARG A O 1
ATOM 856 N N . SER A 1 113 ? 27.475 10.015 -20.445 1.00 83.12 113 SER A N 1
ATOM 857 C CA . SER A 1 113 ? 27.599 11.253 -19.660 1.00 83.12 113 SER A CA 1
ATOM 858 C C . SER A 1 113 ? 26.593 11.339 -18.505 1.00 83.12 113 SER A C 1
ATOM 860 O O . SER A 1 113 ? 26.910 11.891 -17.456 1.00 83.12 113 SER A O 1
ATOM 862 N N . THR A 1 114 ? 25.397 10.765 -18.670 1.00 82.81 114 THR A N 1
ATOM 863 C CA . THR A 1 114 ? 24.302 10.837 -17.686 1.00 82.81 114 THR A CA 1
ATOM 864 C C . THR A 1 114 ? 23.794 9.478 -17.202 1.00 82.81 114 THR A C 1
ATOM 866 O O . THR A 1 114 ? 22.869 9.434 -16.392 1.00 82.81 114 THR A O 1
ATOM 869 N N . SER A 1 115 ? 24.353 8.365 -17.685 1.00 89.06 115 SER A N 1
ATOM 870 C CA . SER A 1 115 ? 23.885 7.018 -17.330 1.00 89.06 115 SER A CA 1
ATOM 871 C C . SER A 1 115 ? 24.968 5.948 -17.436 1.00 89.06 115 SER A C 1
ATOM 873 O O . SER A 1 115 ? 25.940 6.093 -18.179 1.00 89.06 115 SER A O 1
ATOM 875 N N . LEU A 1 116 ? 24.745 4.844 -16.731 1.00 91.12 116 LEU A N 1
ATOM 876 C CA . LEU A 1 116 ? 25.482 3.592 -16.864 1.00 91.12 116 LEU A CA 1
ATOM 877 C C . LEU A 1 116 ? 24.547 2.517 -17.414 1.00 91.12 116 LEU A C 1
ATOM 879 O O . LEU A 1 116 ? 23.365 2.487 -17.067 1.00 91.12 116 LEU A O 1
ATOM 883 N N . VAL A 1 117 ? 25.076 1.655 -18.275 1.00 92.31 117 VAL A N 1
ATOM 884 C CA . VAL A 1 117 ? 24.350 0.525 -18.856 1.00 92.31 117 VAL A CA 1
ATOM 885 C C . VAL A 1 117 ? 24.936 -0.769 -18.318 1.00 92.31 117 VAL A C 1
ATOM 887 O O . VAL A 1 117 ? 26.140 -0.988 -18.433 1.00 92.31 117 VAL A O 1
ATOM 890 N N . TYR A 1 118 ? 24.082 -1.621 -17.764 1.00 93.50 118 TYR A N 1
ATOM 891 C CA . TYR A 1 118 ? 24.428 -2.940 -17.238 1.00 93.50 118 TYR A CA 1
ATOM 892 C C . TYR A 1 118 ? 23.624 -4.018 -17.958 1.00 93.50 118 TYR A C 1
ATOM 894 O O . TYR A 1 118 ? 22.530 -3.748 -18.458 1.00 93.50 118 TYR A O 1
ATOM 902 N N . ARG A 1 119 ? 24.130 -5.254 -17.966 1.00 94.50 119 ARG A N 1
ATOM 903 C CA . ARG A 1 119 ? 23.283 -6.406 -18.291 1.00 94.50 119 ARG A CA 1
ATOM 904 C C . ARG A 1 119 ? 22.293 -6.648 -17.156 1.00 94.50 119 ARG A C 1
ATOM 906 O O . ARG A 1 119 ? 22.658 -6.544 -15.984 1.00 94.50 119 ARG A O 1
ATOM 913 N N . ALA A 1 120 ? 21.056 -6.965 -17.509 1.00 94.81 120 ALA A N 1
ATOM 914 C CA . ALA A 1 120 ? 20.036 -7.386 -16.561 1.00 94.81 120 ALA A CA 1
ATOM 915 C C . ALA A 1 120 ? 20.389 -8.740 -15.932 1.00 94.81 120 ALA A C 1
ATOM 917 O O . ALA A 1 120 ? 21.014 -9.575 -16.583 1.00 94.81 120 ALA A O 1
ATOM 918 N N . SER A 1 121 ? 19.943 -8.969 -14.698 1.00 93.88 121 SER A N 1
ATOM 919 C CA . SER A 1 121 ? 19.906 -10.307 -14.104 1.00 93.88 121 SER A CA 1
ATOM 920 C C . SER A 1 121 ? 18.995 -11.228 -14.924 1.00 93.88 121 SER A C 1
ATOM 922 O O . SER A 1 121 ? 18.047 -10.761 -15.561 1.00 93.88 121 SER A O 1
ATOM 924 N N . ASP A 1 122 ? 19.238 -12.539 -14.888 1.00 92.56 122 ASP A N 1
ATOM 925 C CA . ASP A 1 122 ? 18.440 -13.503 -15.660 1.00 92.56 122 ASP A CA 1
ATOM 926 C C . ASP A 1 122 ? 16.954 -13.454 -15.287 1.00 92.56 122 ASP A C 1
ATOM 928 O O . ASP A 1 122 ? 16.082 -13.483 -16.158 1.00 92.56 122 ASP A O 1
ATOM 932 N N . SER A 1 123 ? 16.657 -13.309 -13.992 1.00 92.69 123 SER A N 1
ATOM 933 C CA . SER A 1 123 ? 15.288 -13.201 -13.486 1.00 92.69 123 SER A CA 1
ATOM 934 C C . SER A 1 123 ? 14.587 -11.938 -13.992 1.00 92.69 123 SER A C 1
ATOM 936 O O . SER A 1 123 ? 13.451 -12.015 -14.465 1.00 92.69 123 SER A O 1
ATOM 938 N N . PHE A 1 124 ? 15.262 -10.784 -13.960 1.00 93.88 124 PHE A N 1
ATOM 939 C CA . PHE A 1 124 ? 14.707 -9.541 -14.491 1.00 93.88 124 PHE A CA 1
ATOM 940 C C . PHE A 1 124 ? 14.547 -9.602 -16.014 1.00 93.88 124 PHE A C 1
ATOM 942 O O . PHE A 1 124 ? 13.518 -9.189 -16.547 1.00 93.88 124 PHE A O 1
ATOM 949 N N . ALA A 1 125 ? 15.541 -10.141 -16.726 1.00 94.19 125 ALA A N 1
ATOM 950 C CA . ALA A 1 125 ? 15.505 -10.285 -18.176 1.00 94.19 125 ALA A CA 1
ATOM 951 C C . ALA A 1 125 ? 14.338 -11.173 -18.631 1.00 94.19 125 ALA A C 1
ATOM 953 O O . ALA A 1 125 ? 13.638 -10.822 -19.582 1.00 94.19 125 ALA A O 1
ATOM 954 N N . ALA A 1 126 ? 14.095 -12.292 -17.941 1.00 94.00 126 ALA A N 1
ATOM 955 C CA . ALA A 1 126 ? 12.963 -13.174 -18.210 1.00 94.00 126 ALA A CA 1
ATOM 956 C C . ALA A 1 126 ? 11.620 -12.459 -17.995 1.00 94.00 126 ALA A C 1
ATOM 958 O O . ALA A 1 126 ? 10.771 -12.467 -18.887 1.00 94.00 126 ALA A O 1
ATOM 959 N N . ALA A 1 127 ? 11.452 -11.771 -16.859 1.00 93.56 127 ALA A N 1
ATOM 960 C CA . ALA A 1 127 ? 10.240 -11.004 -16.570 1.00 93.56 127 ALA A CA 1
ATOM 961 C C . ALA A 1 127 ? 9.997 -9.890 -17.606 1.00 93.56 127 ALA A C 1
ATOM 963 O O . ALA A 1 127 ? 8.871 -9.694 -18.063 1.00 93.56 127 ALA A O 1
ATOM 964 N N . TYR A 1 128 ? 11.057 -9.193 -18.028 1.00 94.19 128 TYR A N 1
ATOM 965 C CA . TYR A 1 128 ? 10.976 -8.153 -19.051 1.00 94.19 128 TYR A CA 1
ATOM 966 C C . TYR A 1 128 ? 10.505 -8.703 -20.402 1.00 94.19 128 TYR A C 1
ATOM 968 O O . TYR A 1 128 ? 9.619 -8.114 -21.019 1.00 94.19 128 TYR A O 1
ATOM 976 N N . LYS A 1 129 ? 11.055 -9.835 -20.856 1.00 93.12 129 LYS A N 1
ATOM 977 C CA . LYS A 1 129 ? 10.640 -10.477 -22.115 1.00 93.12 129 LYS A CA 1
ATOM 978 C C . LYS A 1 129 ? 9.165 -10.857 -22.093 1.00 93.12 129 LYS A C 1
ATOM 980 O O . LYS A 1 129 ? 8.440 -10.467 -23.002 1.00 93.12 129 LYS A O 1
ATOM 985 N N . LEU A 1 130 ? 8.721 -11.517 -21.020 1.00 92.94 130 LEU A N 1
ATOM 986 C CA . LEU A 1 130 ? 7.320 -11.901 -20.840 1.00 92.94 130 LEU A CA 1
ATOM 987 C C . LEU A 1 130 ? 6.388 -10.683 -20.889 1.00 92.94 130 LEU A C 1
ATOM 989 O O . LEU A 1 130 ? 5.370 -10.714 -21.574 1.00 92.94 130 LEU A O 1
ATOM 993 N N . ALA A 1 131 ? 6.754 -9.583 -20.226 1.00 91.62 131 ALA A N 1
ATOM 994 C CA . ALA A 1 131 ? 5.958 -8.356 -20.251 1.00 91.62 131 ALA A CA 1
ATOM 995 C C . ALA A 1 131 ? 5.875 -7.727 -21.653 1.00 91.62 131 ALA A C 1
ATOM 997 O O . ALA A 1 131 ? 4.839 -7.183 -22.033 1.00 91.62 131 ALA A O 1
ATOM 998 N N . ILE A 1 132 ? 6.955 -7.792 -22.437 1.00 90.06 132 ILE A N 1
ATOM 999 C CA . ILE A 1 132 ? 6.967 -7.298 -23.818 1.00 90.06 132 ILE A CA 1
ATOM 1000 C C . ILE A 1 132 ? 6.124 -8.188 -24.737 1.00 90.06 132 ILE A C 1
ATOM 1002 O O . ILE A 1 132 ? 5.402 -7.665 -25.583 1.00 90.06 132 ILE A O 1
ATOM 1006 N N . GLU A 1 133 ? 6.191 -9.507 -24.583 1.00 89.69 133 GLU A N 1
ATOM 1007 C CA . GLU A 1 133 ? 5.367 -10.451 -25.346 1.00 89.69 133 GLU A CA 1
ATOM 1008 C C . GLU A 1 133 ? 3.874 -10.279 -25.039 1.00 89.69 133 GLU A C 1
ATOM 1010 O O . GLU A 1 133 ? 3.067 -10.194 -25.966 1.00 89.69 133 GLU A O 1
ATOM 1015 N N . ASP A 1 134 ? 3.516 -10.132 -23.762 1.00 88.56 134 ASP A N 1
ATOM 1016 C CA . ASP A 1 134 ? 2.144 -9.861 -23.321 1.00 88.56 134 ASP A CA 1
ATOM 1017 C C . ASP A 1 134 ? 1.610 -8.521 -23.872 1.00 88.56 134 ASP A C 1
ATOM 1019 O O . ASP A 1 134 ? 0.491 -8.464 -24.384 1.00 88.56 134 ASP A O 1
ATOM 1023 N N . ASP A 1 135 ? 2.420 -7.452 -23.873 1.00 87.44 135 ASP A N 1
ATOM 1024 C CA . ASP A 1 135 ? 2.061 -6.160 -24.494 1.00 87.44 135 ASP A CA 1
ATOM 1025 C C . ASP A 1 135 ? 1.786 -6.296 -25.994 1.00 87.44 135 ASP A C 1
ATOM 1027 O O . ASP A 1 135 ? 0.799 -5.759 -26.503 1.00 87.44 135 ASP A O 1
ATOM 1031 N N . LYS A 1 136 ? 2.638 -7.040 -26.713 1.00 86.69 136 LYS A N 1
ATOM 1032 C CA . LYS A 1 136 ? 2.442 -7.304 -28.144 1.00 86.69 136 LYS A CA 1
ATOM 1033 C C . LYS A 1 136 ? 1.151 -8.083 -28.381 1.00 86.69 136 LYS A C 1
ATOM 1035 O O . LYS A 1 136 ? 0.362 -7.681 -29.235 1.00 86.69 136 LYS A O 1
ATOM 1040 N N . ALA A 1 137 ? 0.912 -9.152 -27.621 1.00 87.50 137 ALA A N 1
ATOM 1041 C CA . ALA A 1 137 ? -0.292 -9.969 -27.744 1.00 87.50 137 ALA A CA 1
ATOM 1042 C C . ALA A 1 137 ? -1.564 -9.142 -27.500 1.00 87.50 137 ALA A C 1
ATOM 1044 O O . ALA A 1 137 ? -2.502 -9.205 -28.296 1.00 87.50 137 ALA A O 1
ATOM 1045 N N . LYS A 1 138 ? -1.569 -8.295 -26.462 1.00 88.19 138 LYS A N 1
ATOM 1046 C CA . LYS A 1 138 ? -2.682 -7.384 -26.151 1.00 88.19 138 LYS A CA 1
ATOM 1047 C C . LYS A 1 138 ? -2.928 -6.356 -27.252 1.00 88.19 138 LYS A C 1
ATOM 1049 O O . LYS A 1 138 ? -4.078 -6.131 -27.620 1.00 88.19 138 LYS A O 1
ATOM 1054 N N . LYS A 1 139 ? -1.874 -5.760 -27.819 1.00 87.44 139 LYS A N 1
ATOM 1055 C CA . LYS A 1 139 ? -1.995 -4.818 -28.947 1.00 87.44 139 LYS A CA 1
ATOM 1056 C C . LYS A 1 139 ? -2.571 -5.480 -30.192 1.00 87.44 139 LYS A C 1
ATOM 1058 O O . LYS A 1 139 ? -3.484 -4.925 -30.796 1.00 87.44 139 LYS A O 1
ATOM 1063 N N . VAL A 1 140 ? -2.081 -6.671 -30.540 1.00 87.94 140 VAL A N 1
ATOM 1064 C CA . VAL A 1 140 ? -2.593 -7.447 -31.678 1.00 87.94 140 VAL A CA 1
ATOM 10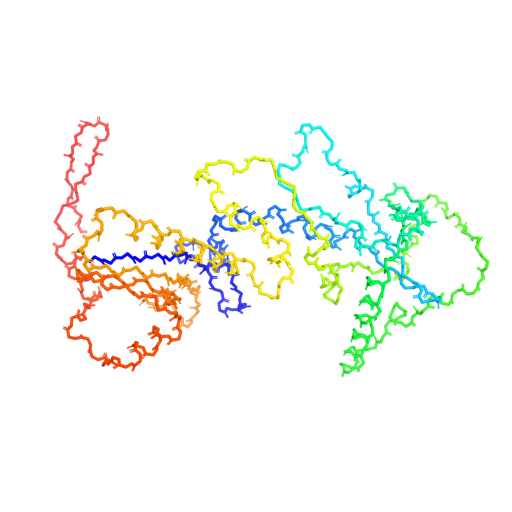65 C C . VAL A 1 140 ? -4.063 -7.810 -31.465 1.00 87.94 140 VAL A C 1
ATOM 1067 O O . VAL A 1 140 ? -4.874 -7.582 -32.359 1.00 87.94 140 VAL A O 1
ATOM 1070 N N . ALA A 1 141 ? -4.429 -8.296 -30.275 1.00 88.25 141 ALA A N 1
ATOM 1071 C CA . ALA A 1 141 ? -5.816 -8.608 -29.928 1.00 88.25 141 ALA A CA 1
ATOM 1072 C C . ALA A 1 141 ? -6.735 -7.373 -29.985 1.00 88.25 141 ALA A C 1
ATOM 1074 O O . ALA A 1 141 ? -7.893 -7.483 -30.378 1.00 88.25 141 ALA A O 1
ATOM 1075 N N . ALA A 1 142 ? -6.212 -6.191 -29.650 1.00 87.50 142 ALA A N 1
ATOM 1076 C CA . ALA A 1 142 ? -6.920 -4.916 -29.745 1.00 87.50 142 ALA A CA 1
ATOM 1077 C C . ALA A 1 142 ? -6.920 -4.299 -31.162 1.00 87.50 142 ALA A C 1
ATOM 1079 O O . ALA A 1 142 ? -7.416 -3.187 -31.340 1.00 87.50 142 ALA A O 1
ATOM 1080 N N . GLY A 1 143 ? -6.345 -4.970 -32.169 1.00 83.44 143 GLY A N 1
ATOM 1081 C CA . GLY A 1 143 ? -6.245 -4.453 -33.540 1.00 83.44 143 GLY A CA 1
ATOM 1082 C C . GLY A 1 143 ? -5.292 -3.260 -33.698 1.00 83.44 143 GLY A C 1
ATOM 1083 O O . GLY A 1 143 ? -5.337 -2.556 -34.707 1.00 83.44 143 GLY A O 1
ATOM 1084 N N . ILE A 1 144 ? -4.427 -3.012 -32.711 1.00 84.19 144 ILE A N 1
ATOM 1085 C CA . ILE A 1 144 ? -3.446 -1.928 -32.734 1.00 84.19 144 ILE A CA 1
ATOM 1086 C C . ILE A 1 144 ? -2.253 -2.373 -33.580 1.00 84.19 144 ILE A C 1
ATOM 1088 O O . ILE A 1 144 ? -1.609 -3.387 -33.299 1.00 84.19 144 ILE A O 1
ATOM 1092 N N . ARG A 1 145 ? -1.926 -1.588 -34.612 1.00 78.62 145 ARG A N 1
ATOM 1093 C CA . ARG A 1 145 ? -0.738 -1.822 -35.439 1.00 78.62 145 ARG A CA 1
ATOM 1094 C C . ARG A 1 145 ? 0.519 -1.665 -34.583 1.00 78.62 145 ARG A C 1
ATOM 1096 O O . ARG A 1 145 ? 0.731 -0.616 -33.982 1.00 78.62 145 ARG A O 1
ATOM 1103 N N . LEU A 1 146 ? 1.349 -2.704 -34.555 1.00 72.38 146 LEU A N 1
ATOM 1104 C CA . LEU A 1 146 ? 2.638 -2.677 -33.869 1.00 72.38 146 LEU A CA 1
ATOM 1105 C C . LEU A 1 146 ? 3.566 -1.660 -34.553 1.00 72.38 146 LEU A C 1
ATOM 1107 O O . LEU A 1 146 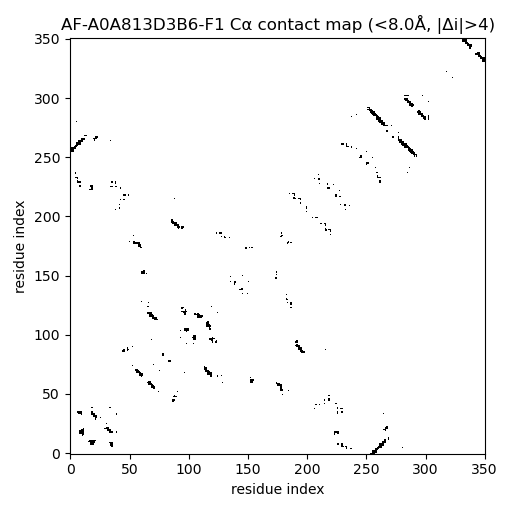? 3.683 -1.650 -35.780 1.00 72.38 146 LEU A O 1
ATOM 1111 N N . GLU A 1 147 ? 4.197 -0.792 -33.764 1.00 66.56 147 GLU A N 1
ATOM 1112 C CA . GLU A 1 147 ? 5.227 0.130 -34.257 1.00 66.56 147 GLU A CA 1
ATOM 1113 C C . GLU A 1 147 ? 6.568 -0.600 -34.437 1.00 66.56 147 GLU A C 1
ATOM 1115 O O . GLU A 1 147 ? 6.796 -1.630 -33.805 1.00 66.56 147 GLU A O 1
ATOM 1120 N N . ASP A 1 148 ? 7.508 -0.028 -35.200 1.00 57.75 148 ASP A N 1
ATOM 1121 C CA . ASP A 1 148 ? 8.873 -0.573 -35.356 1.00 57.75 148 ASP A CA 1
ATOM 1122 C C . ASP A 1 148 ? 9.535 -0.854 -33.999 1.00 57.75 148 ASP A C 1
ATOM 1124 O O . ASP A 1 148 ? 10.180 -1.879 -33.806 1.00 57.75 148 ASP A O 1
ATOM 1128 N N . SER A 1 149 ? 9.280 -0.004 -32.995 1.00 57.88 149 SER A N 1
ATOM 1129 C CA . SER A 1 149 ? 9.802 -0.223 -31.644 1.00 57.88 149 SER A CA 1
ATOM 1130 C C . SER A 1 149 ? 9.278 -1.507 -30.985 1.00 57.88 149 SER A C 1
ATOM 1132 O O . SER A 1 149 ? 9.982 -2.075 -30.150 1.00 57.88 149 SER A O 1
ATOM 1134 N N . ASP A 1 150 ? 8.067 -1.958 -31.340 1.00 54.44 150 ASP A N 1
ATOM 1135 C CA . ASP A 1 150 ? 7.412 -3.195 -30.891 1.00 54.44 150 ASP A CA 1
ATOM 1136 C C . ASP A 1 150 ? 7.780 -4.416 -31.752 1.00 54.44 150 ASP A C 1
ATOM 1138 O O . ASP A 1 150 ? 7.591 -5.549 -31.310 1.00 54.44 150 ASP A O 1
ATOM 1142 N N . LEU A 1 151 ? 8.327 -4.213 -32.951 1.00 49.50 151 LEU A N 1
ATOM 1143 C CA . LEU A 1 151 ? 8.671 -5.273 -33.903 1.00 49.50 151 LEU A CA 1
ATOM 1144 C C . LEU A 1 151 ? 10.171 -5.598 -33.920 1.00 49.50 151 LEU A C 1
ATOM 1146 O O . LEU A 1 151 ? 10.532 -6.752 -34.125 1.00 49.50 151 LEU A O 1
ATOM 1150 N N . GLU A 1 152 ? 11.039 -4.624 -33.648 1.00 50.22 152 GLU A N 1
ATOM 1151 C CA . GLU A 1 152 ? 12.490 -4.793 -33.732 1.00 50.22 152 GLU A CA 1
ATOM 1152 C C . GLU A 1 152 ? 13.061 -5.560 -32.525 1.00 50.22 152 GLU A C 1
ATOM 1154 O O . GLU A 1 152 ? 13.242 -5.016 -31.433 1.00 50.22 152 GLU A O 1
ATOM 1159 N N . SER A 1 153 ? 13.458 -6.815 -32.745 1.00 44.06 153 SER A N 1
ATOM 1160 C CA . SER A 1 153 ? 14.572 -7.456 -32.035 1.00 44.06 153 SER A CA 1
ATOM 1161 C C . SER A 1 153 ? 15.899 -6.954 -32.618 1.00 44.06 153 SER A C 1
ATOM 1163 O O . SER A 1 153 ? 16.652 -7.729 -33.184 1.00 44.06 153 SER A O 1
ATOM 1165 N N . GLY A 1 154 ? 16.136 -5.638 -32.559 1.00 41.47 154 GLY A N 1
ATOM 1166 C CA . GLY A 1 154 ? 17.397 -4.951 -32.879 1.00 41.47 154 GLY A CA 1
ATOM 1167 C C . GLY A 1 154 ? 18.258 -5.483 -34.037 1.00 41.47 154 GLY A C 1
ATOM 1168 O O . GLY A 1 154 ? 19.479 -5.457 -33.900 1.00 41.47 154 GLY A O 1
ATOM 1169 N N . GLU A 1 155 ? 17.697 -5.981 -35.141 1.00 34.97 155 GLU A N 1
ATOM 1170 C CA . GLU A 1 155 ? 18.500 -6.408 -36.292 1.00 34.97 155 GLU A CA 1
ATOM 1171 C C . GLU A 1 155 ? 19.078 -5.189 -37.027 1.00 34.97 155 GLU A C 1
ATOM 1173 O O . GLU A 1 155 ? 18.631 -4.815 -38.101 1.00 34.97 155 GLU A O 1
ATOM 1178 N N . ASP A 1 156 ? 20.116 -4.588 -36.451 1.00 35.47 156 ASP A N 1
ATOM 1179 C CA . ASP A 1 156 ? 21.165 -3.919 -37.210 1.00 35.47 156 ASP A CA 1
ATOM 1180 C C . ASP A 1 156 ? 22.405 -4.814 -37.121 1.00 35.47 156 ASP A C 1
ATOM 1182 O O . ASP A 1 156 ? 23.287 -4.667 -36.269 1.00 35.47 156 ASP A O 1
ATOM 1186 N N . GLY A 1 157 ? 22.443 -5.808 -38.007 1.00 35.16 157 GLY A N 1
ATOM 1187 C CA . GLY A 1 157 ? 23.650 -6.558 -38.300 1.00 35.16 157 GLY A CA 1
ATOM 1188 C C . GLY A 1 157 ? 24.714 -5.617 -38.861 1.00 35.16 157 GLY A C 1
ATOM 1189 O O . GLY A 1 157 ? 24.594 -5.116 -39.975 1.00 35.16 157 GLY A O 1
ATOM 1190 N N . GLY A 1 158 ? 25.780 -5.395 -38.097 1.00 30.34 158 GLY A N 1
ATOM 1191 C CA . GLY A 1 158 ? 26.976 -4.740 -38.608 1.00 30.34 158 GLY A CA 1
ATOM 1192 C C . GLY A 1 158 ? 27.813 -4.101 -37.517 1.00 30.34 158 GLY A C 1
ATOM 1193 O O . GLY A 1 158 ? 27.452 -3.047 -37.021 1.00 30.34 158 GLY A O 1
ATOM 1194 N N . SER A 1 159 ? 28.951 -4.734 -37.213 1.00 31.14 159 SER A N 1
ATOM 1195 C CA . SER A 1 159 ? 30.181 -4.146 -36.663 1.00 31.14 159 SER A CA 1
ATOM 1196 C C . SER A 1 159 ? 30.007 -3.040 -35.615 1.00 31.14 159 SER A C 1
ATOM 1198 O O . SER A 1 159 ? 29.621 -1.914 -35.915 1.00 31.14 159 SER A O 1
ATOM 1200 N N . SER A 1 160 ? 30.429 -3.346 -34.389 1.00 34.69 160 SER A N 1
ATOM 1201 C CA . SER A 1 160 ? 30.671 -2.431 -33.272 1.00 34.69 160 SER A CA 1
ATOM 1202 C C . SER A 1 160 ? 31.556 -1.228 -33.651 1.00 34.69 160 SER A C 1
ATOM 1204 O O . SER A 1 160 ? 32.731 -1.143 -33.300 1.00 34.69 160 SER A O 1
ATOM 1206 N N . SER A 1 161 ? 30.973 -0.266 -34.354 1.00 31.16 161 SER A N 1
ATOM 1207 C CA . SER A 1 161 ? 31.530 1.035 -34.683 1.00 31.16 161 SER A CA 1
ATOM 1208 C C . SER A 1 161 ? 30.466 2.061 -34.331 1.00 31.16 161 SER A C 1
ATOM 1210 O O . SER A 1 161 ? 29.687 2.536 -35.158 1.00 31.16 161 SER A O 1
ATOM 1212 N N . TRP A 1 162 ? 30.418 2.380 -33.042 1.00 42.31 162 TRP A N 1
ATOM 1213 C CA . TRP A 1 162 ? 29.710 3.540 -32.535 1.00 42.31 162 TRP A CA 1
ATOM 1214 C C . TRP A 1 162 ? 30.307 4.782 -33.200 1.00 42.31 162 TRP A C 1
ATOM 1216 O O . TRP A 1 162 ? 31.311 5.325 -32.742 1.00 42.31 162 TRP A O 1
ATOM 1226 N N . LYS A 1 163 ? 29.717 5.248 -34.303 1.00 30.80 163 LYS A N 1
ATOM 1227 C CA . LYS A 1 163 ? 30.036 6.580 -34.812 1.00 30.80 163 LYS A CA 1
ATOM 1228 C C . LYS A 1 163 ? 29.499 7.581 -33.795 1.00 30.80 163 LYS A C 1
ATOM 1230 O O . LYS A 1 163 ? 28.293 7.818 -33.735 1.00 30.80 163 LYS A O 1
ATOM 1235 N N . PHE A 1 164 ? 30.404 8.132 -32.983 1.00 34.53 164 PHE A N 1
ATOM 1236 C CA . PHE A 1 164 ? 30.172 9.322 -32.173 1.00 34.53 164 PHE A CA 1
ATOM 1237 C C . PHE A 1 164 ? 29.526 10.386 -33.067 1.00 34.53 164 PHE A C 1
ATOM 1239 O O . PHE A 1 164 ? 30.173 10.968 -33.937 1.00 34.53 164 PHE A O 1
ATOM 1246 N N . GLY A 1 165 ? 28.224 10.603 -32.889 1.00 35.12 165 GLY A N 1
ATOM 1247 C CA . GLY A 1 165 ? 27.570 11.778 -33.435 1.00 35.12 165 GLY A CA 1
ATOM 1248 C C . GLY A 1 165 ? 28.169 13.005 -32.759 1.00 35.12 165 GLY A C 1
ATOM 1249 O O . GLY A 1 165 ? 28.299 13.034 -31.536 1.00 35.12 165 GLY A O 1
ATOM 1250 N N . LEU A 1 166 ? 28.555 13.993 -33.564 1.00 31.14 166 LEU A N 1
ATOM 1251 C CA . LEU A 1 166 ? 29.008 15.305 -33.107 1.00 31.14 166 LEU A CA 1
ATOM 1252 C C . LEU A 1 166 ? 28.045 15.908 -32.057 1.00 31.14 166 LEU A C 1
ATOM 1254 O O . LEU A 1 166 ? 26.844 15.598 -32.073 1.00 31.14 166 LEU A O 1
ATOM 1258 N N . PRO A 1 167 ? 28.534 16.802 -31.173 1.00 32.72 167 PRO A N 1
ATOM 1259 C CA . PRO A 1 167 ? 27.696 17.485 -30.193 1.00 32.72 167 PRO A CA 1
ATOM 1260 C C . PRO A 1 167 ? 26.538 18.200 -30.903 1.00 32.72 167 PRO A C 1
ATOM 1262 O O . PRO A 1 167 ? 26.766 19.034 -31.773 1.00 32.72 167 PRO A O 1
ATOM 1265 N N . GLY A 1 168 ? 25.297 17.845 -30.561 1.00 36.19 168 GLY A N 1
ATOM 1266 C CA . GLY A 1 168 ? 24.085 18.446 -31.138 1.00 36.19 168 GLY A CA 1
ATOM 1267 C C . GLY A 1 168 ? 23.165 17.484 -31.895 1.00 36.19 168 GLY A C 1
ATOM 1268 O O . GLY A 1 168 ? 22.020 17.838 -32.162 1.00 36.19 168 GLY A O 1
ATOM 1269 N N . GLN A 1 169 ? 23.584 16.245 -32.178 1.00 38.03 169 GLN A N 1
ATOM 1270 C CA . GLN A 1 169 ? 22.684 15.232 -32.745 1.00 38.03 169 GLN A CA 1
ATOM 1271 C C . GLN A 1 169 ? 22.094 14.334 -31.651 1.00 38.03 169 GLN A C 1
ATOM 1273 O O . GLN A 1 169 ? 22.626 13.274 -31.328 1.00 38.03 169 GLN A O 1
ATOM 1278 N N . SER A 1 170 ? 20.950 14.742 -31.094 1.00 36.22 170 SER A N 1
ATOM 1279 C CA . SER A 1 170 ? 20.083 13.870 -30.290 1.00 36.22 170 SER A CA 1
ATOM 1280 C C . SER A 1 170 ? 19.436 12.817 -31.199 1.00 36.22 170 SER A C 1
ATOM 1282 O O . SER A 1 170 ? 18.264 12.911 -31.566 1.00 36.22 170 SER A O 1
ATOM 1284 N N . LYS A 1 171 ? 20.201 11.801 -31.617 1.00 43.25 171 LYS A N 1
ATOM 1285 C CA . LYS A 1 171 ? 19.594 10.578 -32.147 1.00 43.25 171 LYS A CA 1
ATOM 1286 C C . LYS A 1 171 ? 18.862 9.921 -30.980 1.00 43.25 171 LYS A C 1
ATOM 1288 O O . LYS A 1 171 ? 19.484 9.430 -30.040 1.00 43.25 171 LYS A O 1
ATOM 1293 N N . ARG A 1 172 ? 17.525 9.990 -31.019 1.00 45.28 172 ARG A N 1
ATOM 1294 C CA . ARG A 1 172 ? 16.629 9.293 -30.089 1.00 45.28 172 ARG A CA 1
ATOM 1295 C C . ARG A 1 172 ? 17.123 7.859 -29.907 1.00 45.28 172 ARG A C 1
ATOM 1297 O O . ARG A 1 172 ? 17.414 7.174 -30.881 1.00 45.28 172 ARG A O 1
ATOM 1304 N N . LEU A 1 173 ? 17.186 7.434 -28.651 1.00 53.47 173 LEU A N 1
ATOM 1305 C CA . LEU A 1 173 ? 17.439 6.062 -28.231 1.00 53.47 173 LEU A CA 1
ATOM 1306 C C . LEU A 1 173 ? 16.341 5.141 -28.790 1.00 53.47 173 LEU A C 1
ATOM 1308 O O . LEU A 1 173 ? 15.365 4.864 -28.095 1.00 53.47 173 LEU A O 1
ATOM 1312 N N . LYS A 1 174 ? 16.456 4.719 -30.054 1.00 63.59 174 LYS A N 1
ATOM 1313 C CA . LYS A 1 174 ? 15.576 3.699 -30.637 1.00 63.59 174 LYS A CA 1
ATOM 1314 C C . LYS A 1 174 ? 15.675 2.418 -29.790 1.00 63.59 174 LYS A C 1
ATOM 1316 O O . LYS A 1 174 ? 16.740 2.119 -29.254 1.00 63.59 174 LYS A O 1
ATOM 1321 N N . GLY A 1 175 ? 14.546 1.745 -29.572 1.00 75.00 175 GLY A N 1
ATOM 1322 C CA . GLY A 1 175 ? 14.447 0.500 -28.792 1.00 75.00 175 GLY A CA 1
ATOM 1323 C C . GLY A 1 175 ? 14.396 0.634 -27.259 1.00 75.00 175 GLY A C 1
ATOM 1324 O O . GLY A 1 175 ? 13.846 -0.241 -26.595 1.00 75.00 175 GLY A O 1
ATOM 1325 N N . TRP A 1 176 ? 14.884 1.729 -26.660 1.00 86.69 176 TRP A N 1
ATOM 1326 C CA . TRP A 1 176 ? 14.900 1.874 -25.194 1.00 86.69 176 TRP A CA 1
ATOM 1327 C C . TRP A 1 176 ? 13.513 2.194 -24.620 1.00 86.69 176 TRP A C 1
ATOM 1329 O O . TRP A 1 176 ? 12.917 3.233 -24.921 1.00 86.69 176 TRP A O 1
ATOM 1339 N N . ARG A 1 177 ? 13.025 1.354 -23.703 1.00 89.75 177 ARG A N 1
ATOM 1340 C CA . ARG A 1 177 ? 11.718 1.515 -23.046 1.00 89.75 177 ARG A CA 1
ATOM 1341 C C . ARG A 1 177 ? 11.885 1.955 -21.598 1.00 89.75 177 ARG A C 1
ATOM 1343 O O . ARG A 1 177 ? 12.628 1.333 -20.848 1.00 89.75 177 ARG A O 1
ATOM 1350 N N . LYS A 1 178 ? 11.185 3.018 -21.192 1.00 89.12 178 LYS A N 1
ATOM 1351 C CA . LYS A 1 178 ? 11.113 3.435 -19.782 1.00 89.12 178 LYS A CA 1
ATOM 1352 C C . LYS A 1 178 ? 10.281 2.441 -18.979 1.00 89.12 178 LYS A C 1
ATOM 1354 O O . LYS A 1 178 ? 9.219 2.039 -19.456 1.00 89.12 178 LYS A O 1
ATOM 1359 N N . LEU A 1 179 ? 10.699 2.146 -17.751 1.00 87.38 179 LEU A N 1
ATOM 1360 C CA . LEU A 1 179 ? 9.895 1.325 -16.843 1.00 87.38 179 LEU A CA 1
ATOM 1361 C C . LEU A 1 179 ? 8.608 2.025 -16.388 1.00 87.38 179 LEU A C 1
ATOM 1363 O O . LEU A 1 179 ? 7.654 1.356 -16.026 1.00 87.38 179 LEU A O 1
ATOM 1367 N N . SER A 1 180 ? 8.511 3.352 -16.515 1.00 84.88 180 SER A N 1
ATOM 1368 C CA . SER A 1 180 ? 7.262 4.094 -16.286 1.00 84.88 180 SER A CA 1
ATOM 1369 C C . SER A 1 180 ? 6.123 3.750 -17.262 1.00 84.88 180 SER A C 1
ATOM 1371 O O . SER A 1 180 ? 5.017 4.259 -17.097 1.00 84.88 180 SER A O 1
ATOM 1373 N N . LYS A 1 181 ? 6.367 2.952 -18.313 1.00 85.31 181 LYS A N 1
ATOM 1374 C CA . LYS A 1 181 ? 5.293 2.467 -19.193 1.00 85.31 181 LYS A CA 1
ATOM 1375 C C . LYS A 1 181 ? 4.367 1.520 -18.408 1.00 85.31 181 LYS A C 1
ATOM 1377 O O . LYS A 1 181 ? 4.893 0.658 -17.710 1.00 85.31 181 LYS A O 1
ATOM 1382 N N . PRO A 1 182 ? 3.029 1.590 -18.567 1.00 83.50 182 PRO A N 1
ATOM 1383 C CA . PRO A 1 182 ? 2.087 0.757 -17.808 1.00 83.50 182 PRO A CA 1
ATOM 1384 C C . PRO A 1 182 ? 2.396 -0.746 -17.813 1.00 83.50 182 PRO A C 1
ATOM 1386 O O . PRO A 1 182 ? 2.326 -1.383 -16.771 1.00 83.50 182 PRO A O 1
ATOM 1389 N N . VAL A 1 183 ? 2.827 -1.296 -18.950 1.00 84.88 183 VAL A N 1
ATOM 1390 C CA . VAL A 1 183 ? 3.216 -2.714 -19.075 1.00 84.88 183 VAL A CA 1
ATOM 1391 C C . VAL A 1 183 ? 4.487 -3.075 -18.302 1.00 84.88 183 VAL A C 1
ATOM 1393 O O . VAL A 1 183 ? 4.649 -4.207 -17.867 1.00 84.88 183 VAL A O 1
ATOM 1396 N N . LEU A 1 184 ? 5.400 -2.118 -18.126 1.00 86.19 184 LEU A N 1
ATOM 1397 C CA . LEU A 1 184 ? 6.715 -2.350 -17.525 1.00 86.19 184 LEU A CA 1
ATOM 1398 C C . LEU A 1 184 ? 6.783 -1.916 -16.060 1.00 86.19 184 LEU A C 1
ATOM 1400 O O . LEU A 1 184 ? 7.709 -2.314 -15.355 1.00 86.19 184 LEU A O 1
ATOM 1404 N N . ARG A 1 185 ? 5.815 -1.123 -15.583 1.00 83.81 185 ARG A N 1
ATOM 1405 C CA . ARG A 1 185 ? 5.845 -0.555 -14.227 1.00 83.81 185 ARG A CA 1
ATOM 1406 C C . ARG A 1 185 ? 5.826 -1.620 -13.131 1.00 83.81 185 ARG A C 1
ATOM 1408 O O . ARG A 1 185 ? 6.353 -1.386 -12.054 1.00 83.81 185 ARG A O 1
ATOM 1415 N N . HIS A 1 186 ? 5.249 -2.783 -13.428 1.00 85.56 186 HIS A N 1
ATOM 1416 C CA . HIS A 1 186 ? 5.129 -3.913 -12.506 1.00 85.56 186 HIS A CA 1
ATOM 1417 C C . HIS A 1 186 ? 6.392 -4.786 -12.440 1.00 85.56 186 HIS A C 1
ATOM 1419 O O . HIS A 1 186 ? 6.465 -5.682 -11.607 1.00 85.56 186 HIS A O 1
ATOM 1425 N N . LEU A 1 187 ? 7.394 -4.532 -13.292 1.00 89.25 187 LEU A N 1
ATOM 1426 C CA . LEU A 1 187 ? 8.644 -5.299 -13.289 1.00 89.25 187 LEU A CA 1
ATOM 1427 C C . LEU A 1 187 ? 9.523 -5.006 -12.073 1.00 89.25 187 LEU A C 1
ATOM 1429 O O . LEU A 1 187 ? 10.348 -5.838 -11.703 1.00 89.25 187 LEU A O 1
ATOM 1433 N N . LEU A 1 188 ? 9.363 -3.835 -11.451 1.00 89.06 188 LEU A N 1
ATOM 1434 C CA . LEU A 1 188 ? 10.039 -3.527 -10.198 1.00 89.06 188 LEU A CA 1
ATOM 1435 C C . LEU A 1 188 ? 9.237 -4.115 -9.038 1.00 89.06 188 LEU A C 1
ATOM 1437 O O . LEU A 1 188 ? 8.332 -3.478 -8.511 1.00 89.06 188 LEU A O 1
ATOM 1441 N N . SER A 1 189 ? 9.567 -5.349 -8.659 1.00 88.44 189 SER A N 1
ATOM 1442 C CA . SER A 1 189 ? 8.975 -6.003 -7.485 1.00 88.44 189 SER A CA 1
ATOM 1443 C C . SER A 1 189 ? 9.433 -5.347 -6.179 1.00 88.44 189 SER A C 1
ATOM 1445 O O . SER A 1 189 ? 10.489 -4.713 -6.139 1.00 88.44 189 SER A O 1
ATOM 1447 N N . SER A 1 190 ? 8.703 -5.582 -5.088 1.00 90.19 190 SER A N 1
ATOM 1448 C CA . SER A 1 190 ? 9.065 -5.088 -3.754 1.00 90.19 190 SER A CA 1
ATOM 1449 C C . SER A 1 190 ? 10.491 -5.465 -3.326 1.00 90.19 190 SER A C 1
ATOM 1451 O O . SER A 1 190 ? 11.176 -4.649 -2.722 1.00 90.19 190 SER A O 1
ATOM 1453 N N . GLU A 1 191 ? 10.989 -6.649 -3.698 1.00 89.62 191 GLU A N 1
ATOM 1454 C CA . GLU A 1 191 ? 12.351 -7.103 -3.368 1.00 89.62 191 GLU A CA 1
ATOM 1455 C C . GLU A 1 191 ? 13.469 -6.293 -4.041 1.00 89.62 191 GLU A C 1
ATOM 1457 O O . GLU A 1 191 ? 14.631 -6.353 -3.629 1.00 89.62 191 GLU A O 1
ATOM 1462 N N . MET A 1 192 ? 13.136 -5.549 -5.100 1.00 90.25 192 MET A N 1
ATOM 1463 C CA . MET A 1 192 ? 14.071 -4.669 -5.804 1.00 90.25 192 MET A CA 1
ATOM 1464 C C . MET A 1 192 ? 14.205 -3.314 -5.121 1.00 90.25 192 MET A C 1
ATOM 1466 O O . MET A 1 192 ? 14.940 -2.456 -5.609 1.00 90.25 192 MET A O 1
ATOM 1470 N N . PHE A 1 193 ? 13.526 -3.117 -3.994 1.00 88.25 193 PHE A N 1
ATOM 1471 C CA . PHE A 1 193 ? 13.649 -1.923 -3.191 1.00 88.25 193 PHE A CA 1
ATOM 1472 C C . PHE A 1 193 ? 13.984 -2.262 -1.749 1.00 88.25 193 PHE A C 1
ATOM 1474 O O . PHE A 1 193 ? 13.548 -3.262 -1.185 1.00 88.25 193 PHE A O 1
ATOM 1481 N N . TYR A 1 194 ? 14.716 -1.358 -1.123 1.00 84.12 194 TYR A N 1
ATOM 1482 C CA . TYR A 1 194 ? 14.858 -1.311 0.320 1.00 84.12 194 TYR A CA 1
ATOM 1483 C C . TYR A 1 194 ? 14.734 0.138 0.766 1.00 84.12 194 TYR A C 1
ATOM 1485 O O . TYR A 1 194 ? 15.013 1.073 0.012 1.00 84.12 194 TYR A O 1
ATOM 1493 N N . PHE A 1 195 ? 14.280 0.344 1.993 1.00 77.12 195 PHE A N 1
ATOM 1494 C CA . PHE A 1 195 ? 14.251 1.672 2.581 1.00 77.12 195 PHE A CA 1
ATOM 1495 C C . PHE A 1 195 ? 15.438 1.822 3.523 1.00 77.12 195 PHE A C 1
ATOM 1497 O O . PHE A 1 195 ? 15.797 0.908 4.265 1.00 77.12 195 PHE A O 1
ATOM 1504 N N . LYS A 1 196 ? 16.032 3.011 3.505 1.00 71.75 196 LYS A N 1
ATOM 1505 C CA . LYS A 1 196 ? 16.985 3.446 4.521 1.00 71.75 196 LYS A CA 1
ATOM 1506 C C . LYS A 1 196 ? 16.308 4.552 5.315 1.00 71.75 196 LYS A C 1
ATOM 1508 O O . LYS A 1 196 ? 15.819 5.525 4.741 1.00 71.75 196 LYS A O 1
ATOM 1513 N N . THR A 1 197 ? 16.223 4.372 6.624 1.00 69.56 197 THR A N 1
ATOM 1514 C CA . THR A 1 197 ? 15.672 5.366 7.544 1.00 69.56 197 THR A CA 1
ATOM 1515 C C . THR A 1 197 ? 16.562 5.431 8.772 1.00 69.56 197 THR A C 1
ATOM 1517 O O . THR A 1 197 ? 16.991 4.397 9.285 1.00 69.56 197 THR A O 1
ATOM 1520 N N . ASP A 1 198 ? 16.870 6.647 9.209 1.00 65.25 198 ASP A N 1
ATOM 1521 C CA . ASP A 1 198 ? 17.644 6.868 10.421 1.00 65.25 198 ASP A CA 1
ATOM 1522 C C . ASP A 1 198 ? 16.660 6.987 11.607 1.00 65.25 198 ASP A C 1
ATOM 1524 O O . ASP A 1 198 ? 15.785 7.849 11.611 1.00 65.25 198 ASP A O 1
ATOM 1528 N N . ASN A 1 199 ? 16.826 6.130 12.620 1.00 67.56 199 ASN A N 1
ATOM 1529 C CA . ASN A 1 199 ? 16.272 6.261 13.978 1.00 67.56 199 ASN A CA 1
ATOM 1530 C C . ASN A 1 199 ? 14.750 6.514 14.114 1.00 67.56 199 ASN A C 1
ATOM 1532 O O . ASN A 1 199 ? 14.316 7.596 14.506 1.00 67.56 199 ASN A O 1
ATOM 1536 N N . LEU A 1 200 ? 13.933 5.467 13.951 1.00 79.94 200 LEU A N 1
ATOM 1537 C CA . LEU A 1 200 ? 12.495 5.484 14.276 1.00 79.94 200 LEU A CA 1
ATOM 1538 C C . LEU A 1 200 ? 12.217 5.102 15.746 1.00 79.94 200 LEU A C 1
ATOM 1540 O O . LEU A 1 200 ? 11.591 4.078 16.023 1.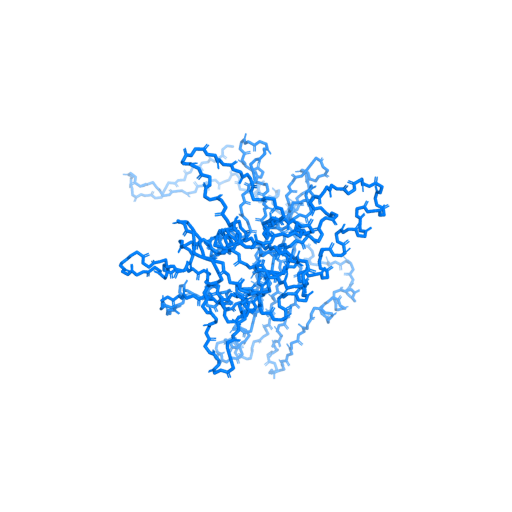00 79.94 200 LEU A O 1
ATOM 1544 N N . HIS A 1 201 ? 12.692 5.891 16.712 1.00 79.50 201 HIS A N 1
ATOM 1545 C CA . HIS A 1 201 ? 12.482 5.606 18.141 1.00 79.50 201 HIS A CA 1
ATOM 1546 C C . HIS A 1 201 ? 11.338 6.420 18.758 1.00 79.50 201 HIS A C 1
ATOM 1548 O O . HIS A 1 201 ? 11.182 7.603 18.482 1.00 79.50 201 HIS A O 1
ATOM 1554 N N . GLY A 1 202 ? 10.586 5.812 19.676 1.00 84.19 202 GLY A N 1
ATOM 1555 C CA . GLY A 1 202 ? 9.507 6.483 20.408 1.00 84.19 202 GLY A CA 1
ATOM 1556 C C . GLY A 1 202 ? 8.134 6.378 19.742 1.00 84.19 202 GLY A C 1
ATOM 1557 O O . GLY A 1 202 ? 7.979 5.867 18.631 1.00 84.19 202 GLY A O 1
ATOM 1558 N N . GLU A 1 203 ? 7.115 6.839 20.466 1.00 83.00 203 GLU A N 1
ATOM 1559 C CA . GLU A 1 203 ? 5.711 6.591 20.120 1.00 83.00 203 GLU A CA 1
ATOM 1560 C C . GLU A 1 203 ? 5.162 7.508 19.031 1.00 83.00 203 GLU A C 1
ATOM 1562 O O . GLU A 1 203 ? 4.196 7.171 18.347 1.00 83.00 203 GLU A O 1
ATOM 1567 N N . GLN A 1 204 ? 5.820 8.639 18.803 1.00 82.94 204 GLN A N 1
ATOM 1568 C CA . GLN A 1 204 ? 5.495 9.552 17.719 1.00 82.94 204 GLN A CA 1
ATOM 1569 C C . GLN A 1 204 ? 5.739 8.940 16.327 1.00 82.94 204 GLN A C 1
ATOM 1571 O O . GLN A 1 204 ? 5.049 9.332 15.389 1.00 82.94 204 GLN A O 1
ATOM 1576 N N . HIS A 1 205 ? 6.640 7.949 16.215 1.00 86.44 205 HIS A N 1
ATOM 1577 C CA . HIS A 1 205 ? 7.005 7.268 14.961 1.00 86.44 205 HIS A CA 1
ATOM 1578 C C . HIS A 1 205 ? 6.341 5.891 14.781 1.00 86.44 205 HIS A C 1
ATOM 1580 O O . HIS A 1 205 ? 6.795 5.069 13.983 1.00 86.44 205 HIS A O 1
ATOM 1586 N N . ARG A 1 206 ? 5.287 5.583 15.552 1.00 87.25 206 ARG A N 1
ATOM 1587 C CA . ARG A 1 206 ? 4.572 4.292 15.471 1.00 87.25 206 ARG A CA 1
ATOM 1588 C C . ARG A 1 206 ? 4.048 3.984 14.072 1.00 87.25 206 ARG A C 1
ATOM 1590 O O . ARG A 1 206 ? 4.141 2.846 13.614 1.00 87.25 206 ARG A O 1
ATOM 1597 N N . LEU A 1 207 ? 3.495 4.998 13.411 1.00 88.81 207 LEU A N 1
ATOM 1598 C CA . LEU A 1 207 ? 2.926 4.849 12.079 1.00 88.81 207 LEU A CA 1
ATOM 1599 C C . LEU A 1 207 ? 4.020 4.475 11.076 1.00 88.81 207 LEU A C 1
ATOM 1601 O O . LEU A 1 207 ? 3.890 3.510 10.333 1.00 88.81 207 LEU A O 1
ATOM 1605 N N . GLU A 1 208 ? 5.131 5.197 11.115 1.00 89.19 208 GLU A N 1
ATOM 1606 C CA . GLU A 1 208 ? 6.304 4.977 10.284 1.00 89.19 208 GLU A CA 1
ATOM 1607 C C . GLU A 1 208 ? 6.898 3.588 10.541 1.00 89.19 208 GLU A C 1
ATOM 1609 O O . GLU A 1 208 ? 7.157 2.845 9.603 1.00 89.19 208 GLU A O 1
ATOM 1614 N N . ARG A 1 209 ? 7.019 3.163 11.802 1.00 88.69 209 ARG A N 1
ATOM 1615 C CA . ARG A 1 209 ? 7.459 1.798 12.138 1.00 88.69 209 ARG A CA 1
ATOM 1616 C C . ARG A 1 209 ? 6.535 0.704 11.606 1.00 88.69 209 ARG A C 1
ATOM 1618 O O . ARG A 1 209 ? 7.009 -0.401 11.370 1.00 88.69 209 ARG A O 1
ATOM 1625 N N . THR A 1 210 ? 5.247 0.997 11.444 1.00 90.31 210 THR A N 1
ATOM 1626 C CA . THR A 1 210 ? 4.271 0.052 10.885 1.00 90.31 210 THR A CA 1
ATOM 1627 C C . THR A 1 210 ? 4.358 0.018 9.358 1.00 90.31 210 THR A C 1
ATOM 1629 O O . THR A 1 210 ? 4.399 -1.055 8.764 1.00 90.31 210 THR A O 1
ATOM 1632 N N . LEU A 1 211 ? 4.424 1.186 8.711 1.00 90.81 211 LEU A N 1
ATOM 1633 C CA . LEU A 1 211 ? 4.340 1.300 7.254 1.00 90.81 211 LEU A CA 1
ATOM 1634 C C . LEU A 1 211 ? 5.679 1.104 6.539 1.00 90.81 211 LEU A C 1
ATOM 1636 O O . LEU A 1 211 ? 5.714 0.486 5.480 1.00 90.81 211 LEU A O 1
ATOM 1640 N N . LEU A 1 212 ? 6.781 1.632 7.079 1.00 88.00 212 LEU A N 1
ATOM 1641 C CA . LEU A 1 212 ? 8.065 1.666 6.373 1.00 88.00 212 LEU A CA 1
ATOM 1642 C C . LEU A 1 212 ? 8.629 0.276 6.048 1.00 88.00 212 LEU A C 1
ATOM 1644 O O . LEU A 1 212 ? 9.022 0.087 4.896 1.00 88.00 212 LEU A O 1
ATOM 1648 N N . PRO A 1 213 ? 8.584 -0.718 6.959 1.00 87.12 213 PRO A N 1
ATOM 1649 C CA . PRO A 1 213 ? 8.966 -2.094 6.636 1.00 87.12 213 PRO A CA 1
ATOM 1650 C C . PRO A 1 213 ? 8.201 -2.691 5.452 1.00 87.12 213 PRO A C 1
ATOM 1652 O O . PRO A 1 213 ? 8.750 -3.497 4.709 1.00 87.12 213 PRO A O 1
ATOM 1655 N N . GLN A 1 214 ? 6.951 -2.267 5.263 1.00 90.31 214 GLN A N 1
ATOM 1656 C CA . GLN A 1 214 ? 6.061 -2.757 4.214 1.00 90.31 214 GLN A CA 1
ATOM 1657 C C . GLN A 1 214 ? 6.061 -1.864 2.966 1.00 90.31 214 GLN A C 1
ATOM 1659 O O . GLN A 1 214 ? 5.426 -2.204 1.972 1.00 90.31 214 GLN A O 1
ATOM 1664 N N . MET A 1 215 ? 6.775 -0.734 2.977 1.00 90.31 215 MET A N 1
ATOM 1665 C CA . MET A 1 215 ? 6.689 0.283 1.926 1.00 90.31 215 MET A CA 1
ATOM 1666 C C . MET A 1 215 ? 7.008 -0.249 0.518 1.00 90.31 215 MET A C 1
ATOM 1668 O O . MET A 1 215 ? 6.250 0.064 -0.400 1.00 90.31 215 MET A O 1
ATOM 1672 N N . PRO A 1 216 ? 8.047 -1.084 0.305 1.00 90.06 216 PRO A N 1
ATOM 1673 C CA . PRO A 1 216 ? 8.279 -1.699 -1.002 1.00 90.06 216 PRO A CA 1
ATOM 1674 C C . PRO A 1 216 ? 7.095 -2.523 -1.517 1.00 90.06 216 PRO A C 1
ATOM 1676 O O . PRO A 1 216 ? 6.777 -2.474 -2.704 1.00 90.06 216 PRO A O 1
ATOM 1679 N N . HIS A 1 217 ? 6.421 -3.263 -0.632 1.00 90.38 217 HIS A N 1
ATOM 1680 C CA . HIS A 1 217 ? 5.219 -4.017 -0.983 1.00 90.38 217 HIS A CA 1
ATOM 1681 C C . HIS A 1 217 ? 4.070 -3.062 -1.291 1.00 90.38 217 HIS A C 1
ATOM 1683 O O . HIS A 1 217 ? 3.513 -3.117 -2.380 1.00 90.38 217 HIS A O 1
ATOM 1689 N N . LEU A 1 218 ? 3.791 -2.112 -0.397 1.00 90.56 218 LEU A N 1
ATOM 1690 C CA . LEU A 1 218 ? 2.728 -1.118 -0.561 1.00 90.56 218 LEU A CA 1
ATOM 1691 C C . LEU A 1 218 ? 2.797 -0.352 -1.892 1.00 90.56 218 LEU A C 1
ATOM 1693 O O . LEU A 1 218 ? 1.764 -0.054 -2.478 1.00 90.56 218 LEU A O 1
ATOM 1697 N N . LEU A 1 219 ? 4.001 -0.036 -2.372 1.00 88.25 219 LEU A N 1
ATOM 1698 C CA . LEU A 1 219 ? 4.212 0.690 -3.629 1.00 88.25 219 LEU A CA 1
ATOM 1699 C C . LEU A 1 219 ? 4.036 -0.164 -4.888 1.00 88.25 219 LEU A C 1
ATOM 1701 O O . LEU A 1 219 ? 3.850 0.383 -5.974 1.00 88.25 219 LEU A O 1
ATOM 1705 N N . THR A 1 220 ? 4.148 -1.484 -4.752 1.00 86.19 220 THR A N 1
ATOM 1706 C CA . THR A 1 220 ? 4.123 -2.435 -5.872 1.00 86.19 220 THR A CA 1
ATOM 1707 C C . THR A 1 220 ? 2.835 -3.257 -5.919 1.00 86.19 220 THR A C 1
ATOM 1709 O O . THR A 1 220 ? 2.587 -3.951 -6.906 1.00 86.19 220 THR A O 1
ATOM 1712 N N . MET A 1 221 ? 1.990 -3.151 -4.888 1.00 83.00 221 MET A N 1
ATOM 1713 C CA . MET A 1 221 ? 0.665 -3.762 -4.846 1.00 83.00 221 MET A CA 1
ATOM 1714 C C . MET A 1 221 ? -0.285 -3.165 -5.900 1.00 83.00 221 MET A C 1
ATOM 1716 O O . MET A 1 221 ? -0.142 -2.008 -6.295 1.00 83.00 221 MET A O 1
ATOM 1720 N N . PRO A 1 222 ? -1.283 -3.945 -6.357 1.00 75.50 222 PRO A N 1
ATOM 1721 C CA . PRO A 1 222 ? -2.271 -3.478 -7.329 1.00 75.50 222 PRO A CA 1
ATOM 1722 C C . PRO A 1 222 ? -3.309 -2.516 -6.730 1.00 75.50 222 PRO A C 1
ATOM 1724 O O . PRO A 1 222 ? -4.007 -1.844 -7.483 1.00 75.50 222 PRO A O 1
ATOM 1727 N N . HIS A 1 223 ? -3.430 -2.473 -5.401 1.00 79.12 223 HIS A N 1
ATOM 1728 C CA . HIS A 1 223 ? -4.381 -1.630 -4.680 1.00 79.12 223 HIS A CA 1
ATOM 1729 C C . HIS A 1 223 ? -3.774 -0.277 -4.311 1.00 79.12 223 HIS A C 1
ATOM 1731 O O . HIS A 1 223 ? -2.554 -0.138 -4.207 1.00 79.12 223 HIS A O 1
ATOM 1737 N N . ASP A 1 224 ? -4.634 0.698 -4.017 1.00 88.69 224 ASP A N 1
ATOM 1738 C CA . ASP A 1 224 ? -4.192 1.986 -3.498 1.00 88.69 224 ASP A CA 1
ATOM 1739 C C . ASP A 1 224 ? -3.420 1.811 -2.183 1.00 88.69 224 ASP A C 1
ATOM 1741 O O . ASP A 1 224 ? -3.864 1.190 -1.209 1.00 88.69 224 ASP A O 1
ATOM 1745 N N . ILE A 1 225 ? -2.228 2.389 -2.154 1.00 89.94 225 ILE A N 1
ATOM 1746 C CA . ILE A 1 225 ? -1.327 2.411 -1.001 1.00 89.94 225 ILE A CA 1
ATOM 1747 C C . ILE A 1 225 ? -1.953 3.078 0.229 1.00 89.94 225 ILE A C 1
ATOM 1749 O O . ILE A 1 225 ? -1.645 2.674 1.347 1.00 89.94 225 ILE A O 1
ATOM 1753 N N . GLU A 1 226 ? -2.853 4.049 0.067 1.00 89.75 226 GLU A N 1
ATOM 1754 C CA . GLU A 1 226 ? -3.602 4.644 1.176 1.00 89.75 226 GLU A CA 1
ATOM 1755 C C . GLU A 1 226 ? -4.528 3.630 1.857 1.00 89.75 226 GLU A C 1
ATOM 1757 O O . GLU A 1 226 ? -4.517 3.538 3.086 1.00 89.75 226 GLU A O 1
ATOM 1762 N N . LEU A 1 227 ? -5.279 2.839 1.081 1.00 92.25 227 LEU A N 1
ATOM 1763 C CA . LEU A 1 227 ? -6.114 1.761 1.616 1.00 92.25 227 LEU A CA 1
ATOM 1764 C C . LEU A 1 227 ? -5.244 0.706 2.298 1.00 92.25 227 LEU A C 1
ATOM 1766 O O . LEU A 1 227 ? -5.462 0.370 3.459 1.00 92.25 227 LEU A O 1
ATOM 1770 N N . SER A 1 228 ? -4.217 0.231 1.597 1.00 92.12 228 SER A N 1
ATOM 1771 C CA . SER A 1 228 ? -3.314 -0.803 2.110 1.00 92.12 228 SER A CA 1
ATOM 1772 C C . SER A 1 228 ? -2.607 -0.346 3.394 1.00 92.12 228 SER A C 1
ATOM 1774 O O . SER A 1 228 ? -2.511 -1.092 4.368 1.00 92.12 228 SER A O 1
ATOM 1776 N N . GLY A 1 229 ? -2.180 0.917 3.443 1.00 92.31 229 GLY A N 1
ATOM 1777 C CA . GLY A 1 229 ? -1.603 1.534 4.630 1.00 92.31 229 GLY A CA 1
ATOM 1778 C C . GLY A 1 229 ? -2.600 1.633 5.785 1.00 92.31 229 GLY A C 1
ATOM 1779 O O . GLY A 1 229 ? -2.245 1.309 6.918 1.00 92.31 229 GLY A O 1
ATOM 1780 N N . ALA A 1 230 ? -3.852 2.019 5.520 1.00 92.44 230 ALA A N 1
ATOM 1781 C CA . ALA A 1 230 ? -4.901 2.055 6.539 1.00 92.44 230 ALA A CA 1
ATOM 1782 C C . ALA A 1 230 ? -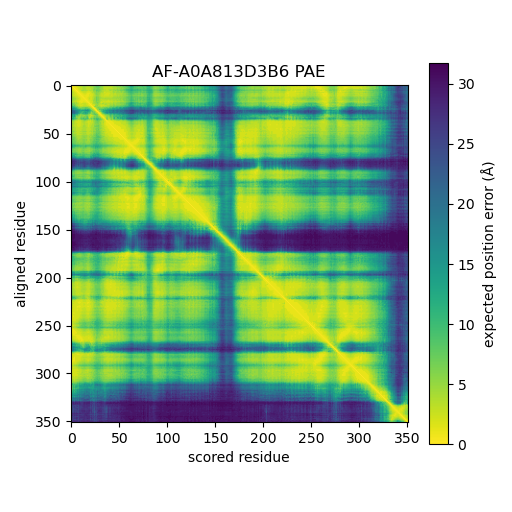5.187 0.660 7.122 1.00 92.44 230 ALA A C 1
ATOM 1784 O O . ALA A 1 230 ? -5.303 0.528 8.342 1.00 92.44 230 ALA A O 1
ATOM 1785 N N . LEU A 1 231 ? -5.216 -0.381 6.282 1.00 92.56 231 LEU A N 1
ATOM 1786 C CA . LEU A 1 231 ? -5.403 -1.771 6.711 1.00 92.56 231 LEU A CA 1
ATOM 1787 C C . LEU A 1 231 ? -4.249 -2.267 7.598 1.00 92.56 231 LEU A C 1
ATOM 1789 O O . LEU A 1 231 ? -4.494 -2.846 8.655 1.00 92.56 231 LEU A O 1
ATOM 1793 N N . LEU A 1 232 ? -2.994 -1.972 7.239 1.00 93.00 232 LEU A N 1
ATOM 1794 C CA . LEU A 1 232 ? -1.837 -2.310 8.081 1.00 93.00 232 LEU A CA 1
ATOM 1795 C C . LEU A 1 232 ? -1.879 -1.598 9.439 1.00 93.00 232 LEU A C 1
ATOM 1797 O O . LEU A 1 232 ? -1.558 -2.189 10.470 1.00 93.00 232 LEU A O 1
ATOM 1801 N N . CYS A 1 233 ? -2.290 -0.327 9.453 1.00 91.94 233 CYS A N 1
ATOM 1802 C CA . CYS A 1 233 ? -2.443 0.432 10.694 1.00 91.94 233 CYS A CA 1
ATOM 1803 C C . CYS A 1 233 ? -3.548 -0.149 11.576 1.00 91.94 233 CYS A C 1
ATOM 1805 O O . CYS A 1 233 ? -3.367 -0.263 12.786 1.00 91.94 233 CYS A O 1
ATOM 1807 N N . MET A 1 234 ? -4.677 -0.525 10.972 1.00 94.06 234 MET A N 1
ATOM 1808 C CA . MET A 1 234 ? -5.799 -1.161 11.660 1.00 94.06 234 MET A CA 1
ATOM 1809 C C . MET A 1 234 ? -5.351 -2.433 12.381 1.00 94.06 234 MET A C 1
ATOM 1811 O O . MET A 1 234 ? -5.629 -2.580 13.571 1.00 94.06 234 MET A O 1
ATOM 1815 N N . GLN A 1 235 ? -4.635 -3.309 11.673 1.00 94.25 235 GLN A N 1
ATOM 1816 C CA . GLN A 1 235 ? -4.121 -4.563 12.216 1.00 94.25 235 GLN A CA 1
ATOM 1817 C C . GLN A 1 235 ? -3.118 -4.317 13.349 1.00 94.25 235 GLN A C 1
ATOM 1819 O O . GLN A 1 235 ? -3.321 -4.789 14.466 1.00 94.25 235 GLN A O 1
ATOM 1824 N N . SER A 1 236 ? -2.088 -3.507 13.092 1.00 93.06 236 SER A N 1
ATOM 1825 C CA . SER A 1 236 ? -1.039 -3.186 14.069 1.00 93.06 236 SER A CA 1
ATOM 1826 C C . SER A 1 236 ? -1.607 -2.607 15.374 1.00 93.06 236 SER A C 1
ATOM 1828 O O . SER A 1 236 ? -1.246 -3.029 16.476 1.00 93.06 236 SER A O 1
ATOM 1830 N N . GLU A 1 237 ? -2.555 -1.672 15.278 1.00 91.62 237 GLU A N 1
ATOM 1831 C CA . GLU A 1 237 ? -3.188 -1.072 16.453 1.00 91.62 237 GLU A CA 1
ATOM 1832 C C . GLU A 1 237 ? -4.196 -1.999 17.142 1.00 91.62 237 GLU A C 1
ATOM 1834 O O . GLU A 1 237 ? -4.329 -1.922 18.367 1.00 91.62 237 GLU A O 1
ATOM 1839 N N . PHE A 1 238 ? -4.874 -2.895 16.417 1.00 95.62 238 PHE A N 1
ATOM 1840 C CA . PHE A 1 238 ? -5.719 -3.922 17.032 1.00 95.62 238 PHE A CA 1
ATOM 1841 C C . PHE A 1 238 ? -4.891 -4.882 17.888 1.00 95.62 238 PHE A C 1
ATOM 1843 O O . PHE A 1 238 ? -5.218 -5.073 19.061 1.00 95.62 238 PHE A O 1
ATOM 1850 N N . ASP A 1 239 ? -3.797 -5.421 17.349 1.00 94.62 239 ASP A N 1
ATOM 1851 C CA . ASP A 1 239 ? -2.928 -6.363 18.060 1.00 94.62 239 ASP A CA 1
ATOM 1852 C C . ASP A 1 239 ? -2.334 -5.713 19.315 1.00 94.62 239 ASP A C 1
ATOM 1854 O O . ASP A 1 239 ? -2.438 -6.234 20.433 1.00 94.62 239 ASP A O 1
ATOM 1858 N N . ARG A 1 240 ? -1.791 -4.501 19.154 1.00 92.50 240 ARG A N 1
ATOM 1859 C CA . ARG A 1 240 ? -1.215 -3.716 20.252 1.00 92.50 240 ARG A CA 1
ATOM 1860 C C . ARG A 1 240 ? -2.249 -3.386 21.327 1.00 92.50 240 ARG A C 1
ATOM 1862 O O . ARG A 1 240 ? -1.961 -3.487 22.525 1.00 92.50 240 ARG A O 1
ATOM 1869 N N . THR A 1 241 ? -3.438 -2.940 20.924 1.00 94.00 241 THR A N 1
ATOM 1870 C CA . THR A 1 241 ? -4.495 -2.560 21.868 1.00 94.00 241 THR A CA 1
ATOM 1871 C C . THR A 1 241 ? -5.027 -3.788 22.586 1.00 94.00 241 THR A C 1
ATOM 1873 O O . THR A 1 241 ? -5.147 -3.733 23.806 1.00 94.00 241 THR A O 1
ATOM 1876 N N . THR A 1 242 ? -5.235 -4.906 21.886 1.00 95.06 242 THR A N 1
ATOM 1877 C CA . THR A 1 242 ? -5.630 -6.192 22.479 1.00 95.06 242 THR A CA 1
ATOM 1878 C C . THR A 1 242 ? -4.640 -6.617 23.557 1.00 95.06 242 THR A C 1
ATOM 1880 O O . THR A 1 242 ? -5.041 -6.856 24.696 1.00 95.06 242 THR A O 1
ATOM 1883 N N . GLN A 1 243 ? -3.339 -6.602 23.250 1.00 93.62 243 GLN A N 1
ATOM 1884 C CA . GLN A 1 243 ? -2.292 -6.930 24.220 1.00 93.62 243 GLN A CA 1
ATOM 1885 C C . GLN A 1 243 ? -2.267 -5.962 25.415 1.00 93.62 243 GLN A C 1
ATOM 1887 O O . GLN A 1 243 ? -2.032 -6.372 26.553 1.00 93.62 243 GLN A O 1
ATOM 1892 N N . SER A 1 244 ? -2.515 -4.671 25.180 1.00 93.06 244 SER A N 1
ATOM 1893 C CA . SER A 1 244 ? -2.559 -3.666 26.250 1.00 93.06 244 SER A CA 1
ATOM 1894 C C . SER A 1 244 ? -3.743 -3.921 27.187 1.00 93.06 244 SER A C 1
ATOM 1896 O O . SER A 1 244 ? -3.568 -4.024 28.401 1.00 93.06 244 SER A O 1
ATOM 1898 N N . VAL A 1 245 ? -4.950 -4.085 26.633 1.00 93.00 245 VAL A N 1
ATOM 1899 C CA . VAL A 1 245 ? -6.168 -4.260 27.435 1.00 93.00 245 VAL A CA 1
ATOM 1900 C C . VAL A 1 245 ? -6.244 -5.629 28.108 1.00 93.00 245 VAL A C 1
ATOM 1902 O O . VAL A 1 245 ? -6.832 -5.744 29.181 1.00 93.00 245 VAL A O 1
ATOM 1905 N N . SER A 1 246 ? -5.640 -6.670 27.525 1.00 91.12 246 SER A N 1
ATOM 1906 C CA . SER A 1 246 ? -5.626 -8.012 28.117 1.00 91.12 246 SER A CA 1
ATOM 1907 C C . SER A 1 246 ? -4.731 -8.105 29.356 1.00 91.12 246 SER A C 1
ATOM 1909 O O . SER A 1 246 ? -4.988 -8.940 30.234 1.00 91.12 246 SER A O 1
ATOM 1911 N N . ASN A 1 247 ? -3.683 -7.277 29.414 1.00 91.56 247 ASN A N 1
ATOM 1912 C CA . ASN A 1 247 ? -2.640 -7.328 30.439 1.00 91.56 247 ASN A CA 1
ATOM 1913 C C . ASN A 1 247 ? -2.820 -6.277 31.540 1.00 91.56 247 ASN A C 1
ATOM 1915 O O . ASN A 1 247 ? -2.422 -6.524 32.682 1.00 91.56 247 ASN A O 1
ATOM 1919 N N . ASP A 1 248 ? -3.438 -5.136 31.234 1.00 93.12 248 ASP A N 1
ATOM 1920 C CA . ASP A 1 248 ? -3.622 -4.053 32.197 1.00 93.12 248 ASP A CA 1
ATOM 1921 C C . ASP A 1 248 ? -4.639 -4.442 33.303 1.00 93.12 248 ASP A C 1
ATOM 1923 O O . ASP A 1 248 ? -5.795 -4.791 33.016 1.00 93.12 248 ASP A O 1
ATOM 1927 N N . PRO A 1 249 ? -4.239 -4.391 34.594 1.00 92.25 249 PRO A N 1
ATOM 1928 C CA . PRO A 1 249 ? -5.115 -4.681 35.726 1.00 92.25 249 PRO A CA 1
ATOM 1929 C C . PRO A 1 249 ? -6.421 -3.881 35.744 1.00 92.25 249 PRO A C 1
ATOM 1931 O O . PRO A 1 249 ? -7.428 -4.397 36.233 1.00 92.25 249 PRO A O 1
ATOM 1934 N N . ALA A 1 250 ? -6.435 -2.662 35.196 1.00 92.50 250 ALA A N 1
ATOM 1935 C CA . ALA A 1 250 ? -7.600 -1.783 35.178 1.00 92.50 250 ALA A CA 1
ATOM 1936 C C . ALA A 1 250 ? -8.781 -2.358 34.380 1.00 92.50 250 ALA A C 1
ATOM 1938 O O . ALA A 1 250 ? -9.932 -1.973 34.626 1.00 92.50 250 ALA A O 1
ATOM 1939 N N . TYR A 1 251 ? -8.527 -3.287 33.452 1.00 91.06 251 TYR A N 1
ATOM 1940 C CA . TYR A 1 251 ? -9.562 -3.935 32.645 1.00 91.06 251 TYR A CA 1
ATOM 1941 C C . TYR A 1 251 ? -9.954 -5.326 33.148 1.00 91.06 251 TYR A C 1
ATOM 1943 O O . TYR A 1 251 ? -10.893 -5.916 32.614 1.00 91.06 251 TYR A O 1
ATOM 1951 N N . LYS A 1 252 ? -9.299 -5.865 34.184 1.00 88.00 252 LYS A N 1
ATOM 1952 C CA . LYS A 1 252 ? -9.647 -7.186 34.734 1.00 88.00 252 LYS A CA 1
ATOM 1953 C C . LYS A 1 252 ? -11.064 -7.188 35.317 1.00 88.00 252 LYS A C 1
ATOM 1955 O O . LYS A 1 252 ? -11.500 -6.207 35.915 1.00 88.00 252 LYS A O 1
ATOM 1960 N N . LYS A 1 253 ? -11.767 -8.319 35.165 1.00 91.19 253 LYS A N 1
ATOM 1961 C CA . LYS A 1 253 ? -13.143 -8.544 35.660 1.00 91.19 253 LYS A CA 1
ATOM 1962 C C . LYS A 1 253 ? -14.182 -7.541 35.125 1.00 91.19 253 LYS A C 1
ATOM 1964 O O . LYS A 1 253 ? -15.219 -7.333 35.748 1.00 91.19 253 LYS A O 1
ATOM 1969 N N . LYS A 1 254 ? -13.926 -6.926 33.966 1.00 92.69 254 LYS A N 1
ATOM 1970 C CA . LYS A 1 254 ? -14.874 -6.051 33.264 1.00 92.69 254 LYS A CA 1
ATOM 1971 C C . LYS A 1 254 ? -15.299 -6.678 31.944 1.00 92.69 254 LYS A C 1
ATOM 1973 O O . LYS A 1 254 ? -14.473 -7.276 31.257 1.00 92.69 254 LYS A O 1
ATOM 1978 N N . ASN A 1 255 ? -16.559 -6.449 31.576 1.00 95.88 255 ASN A N 1
ATOM 1979 C CA . ASN A 1 255 ? -17.036 -6.681 30.217 1.00 95.88 255 ASN A CA 1
ATOM 1980 C C . ASN A 1 255 ? -16.429 -5.617 29.291 1.00 95.88 255 ASN A C 1
ATOM 1982 O O . ASN A 1 255 ? -16.691 -4.415 29.448 1.00 95.88 255 ASN A O 1
ATOM 1986 N N . LEU A 1 256 ? -15.613 -6.061 28.345 1.00 95.50 256 LEU A N 1
ATOM 1987 C CA . LEU A 1 256 ? -14.889 -5.246 27.385 1.00 95.50 256 LEU A CA 1
ATOM 1988 C C . LEU A 1 256 ? -15.116 -5.791 25.976 1.00 95.50 256 LEU A C 1
ATOM 1990 O O . LEU A 1 256 ? -14.856 -6.961 25.718 1.00 95.50 256 LEU A O 1
ATOM 1994 N N . LEU A 1 257 ? -15.549 -4.910 25.081 1.00 95.62 257 LEU A N 1
ATOM 1995 C CA . LEU A 1 257 ? -15.517 -5.113 23.640 1.00 95.62 257 LEU A CA 1
ATOM 1996 C C . LEU A 1 257 ? -14.525 -4.112 23.048 1.00 95.62 257 LEU A C 1
ATOM 1998 O O . LEU A 1 257 ? -14.744 -2.906 23.134 1.00 95.62 257 LEU A O 1
ATOM 2002 N N . LEU A 1 258 ? -13.437 -4.604 22.473 1.00 96.75 258 LEU A N 1
ATOM 2003 C CA . LEU A 1 258 ? -12.584 -3.847 21.565 1.00 96.75 258 LEU A CA 1
ATOM 2004 C C . LEU A 1 258 ? -12.966 -4.264 20.149 1.00 96.75 258 LEU A C 1
ATOM 2006 O O . LEU A 1 258 ? -12.871 -5.443 19.836 1.00 96.75 258 LEU A O 1
ATOM 2010 N N . ILE A 1 259 ? -13.374 -3.326 19.303 1.00 96.00 259 ILE A N 1
ATOM 2011 C CA . ILE A 1 259 ? -13.632 -3.584 17.887 1.00 96.00 259 ILE A CA 1
ATOM 2012 C C . ILE A 1 259 ? -12.765 -2.662 17.036 1.00 96.00 259 ILE A C 1
ATOM 2014 O O . ILE A 1 259 ? -12.729 -1.448 17.251 1.00 96.00 259 ILE A O 1
ATOM 2018 N N . SER A 1 260 ? -12.054 -3.260 16.085 1.00 96.50 260 SER A N 1
ATOM 2019 C CA . SER A 1 260 ? -11.308 -2.555 15.053 1.00 96.50 260 SER A CA 1
ATOM 2020 C C . SER A 1 260 ? -11.986 -2.735 13.704 1.00 96.50 260 SER A C 1
ATOM 2022 O O . SER A 1 260 ? -12.457 -3.822 13.365 1.00 96.50 260 SER A O 1
ATOM 2024 N N . GLY A 1 261 ? -12.007 -1.668 12.921 1.00 95.00 261 GLY A N 1
ATOM 2025 C CA . GLY A 1 261 ? -12.520 -1.680 11.557 1.00 95.00 261 GLY A CA 1
ATOM 2026 C C . GLY A 1 261 ? -11.976 -0.514 10.751 1.00 95.00 261 GLY A C 1
ATOM 2027 O O . GLY A 1 261 ? -11.190 0.281 11.258 1.00 95.00 261 GLY A O 1
ATOM 2028 N N . LEU A 1 262 ? -12.387 -0.412 9.496 1.00 93.69 262 LEU A N 1
ATOM 2029 C CA . LEU A 1 262 ? -11.990 0.666 8.600 1.00 93.69 262 LEU A CA 1
ATOM 2030 C C . LEU A 1 262 ? -13.143 1.658 8.452 1.00 93.69 262 LEU A C 1
ATOM 2032 O O . LEU A 1 262 ? -14.237 1.272 8.048 1.00 93.69 262 LEU A O 1
ATOM 2036 N N . ASN A 1 263 ? -12.888 2.933 8.739 1.00 93.00 263 ASN A N 1
ATOM 2037 C CA . ASN A 1 263 ? -13.793 4.012 8.352 1.00 93.00 263 ASN A CA 1
ATOM 2038 C C . ASN A 1 263 ? -13.520 4.404 6.896 1.00 93.00 263 ASN A C 1
ATOM 2040 O O . ASN A 1 263 ? -12.403 4.782 6.545 1.00 93.00 263 ASN A O 1
ATOM 2044 N N . ILE A 1 264 ? -14.535 4.324 6.047 1.00 90.94 264 ILE A N 1
ATOM 2045 C CA . ILE A 1 264 ? -14.462 4.716 4.642 1.00 90.94 264 ILE A CA 1
ATOM 2046 C C . ILE A 1 264 ? -15.270 5.997 4.479 1.00 90.94 264 ILE A C 1
ATOM 2048 O O . ILE A 1 264 ? -16.495 5.968 4.571 1.00 90.94 264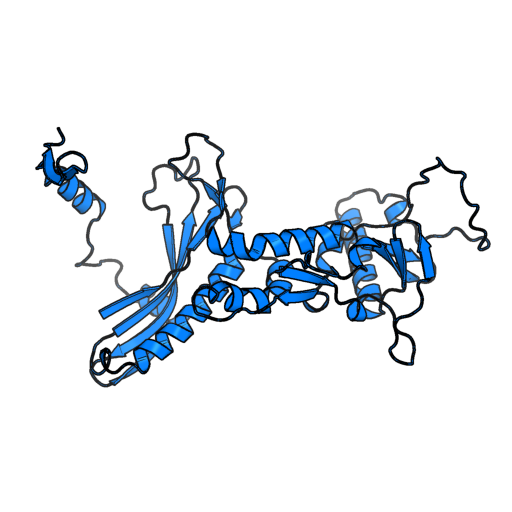 ILE A O 1
ATOM 2052 N N . ASP A 1 265 ? -14.574 7.104 4.239 1.00 89.25 265 ASP A N 1
ATOM 2053 C CA . ASP A 1 265 ? -15.178 8.401 3.944 1.00 89.25 265 ASP A CA 1
ATOM 2054 C C . ASP A 1 265 ? -15.486 8.459 2.436 1.00 89.25 265 ASP A C 1
ATOM 2056 O O . ASP A 1 265 ? -14.583 8.641 1.616 1.00 89.25 265 ASP A O 1
ATOM 2060 N N . ILE A 1 266 ? -16.747 8.270 2.049 1.00 87.31 266 ILE A N 1
ATOM 2061 C CA . ILE A 1 266 ? -17.200 8.248 0.652 1.00 87.31 266 ILE A CA 1
ATOM 2062 C C . ILE A 1 266 ? -17.378 9.681 0.157 1.00 87.31 266 ILE A C 1
ATOM 2064 O O . ILE A 1 266 ? -18.142 10.465 0.717 1.00 87.31 266 ILE A O 1
ATOM 2068 N N . SER A 1 267 ? -16.658 10.047 -0.901 1.00 85.69 267 SER A N 1
ATOM 2069 C CA . SER A 1 267 ? -16.748 11.389 -1.476 1.00 85.69 267 SER A CA 1
ATOM 2070 C C . SER A 1 267 ? -18.160 11.682 -1.995 1.00 85.69 267 SER A C 1
ATOM 2072 O O . SER A 1 267 ? -18.728 10.832 -2.682 1.00 85.69 267 SER A O 1
ATOM 2074 N N . PRO A 1 268 ? -18.697 12.892 -1.747 1.00 79.31 268 PRO A N 1
ATOM 2075 C CA . PRO A 1 268 ? -19.985 13.287 -2.285 1.00 79.31 268 PRO A CA 1
ATOM 2076 C C . PRO A 1 268 ? -19.954 13.461 -3.815 1.00 79.31 268 PRO A C 1
ATOM 2078 O O . PRO A 1 268 ? -19.084 14.157 -4.358 1.00 79.31 268 PRO A O 1
ATOM 2081 N N . ASP A 1 269 ? -20.950 12.899 -4.488 1.00 75.25 269 ASP A N 1
ATOM 2082 C CA . ASP A 1 269 ? -21.279 13.009 -5.907 1.00 75.25 269 ASP A CA 1
ATOM 2083 C C . ASP A 1 269 ? -22.734 13.487 -6.100 1.00 75.25 269 ASP A C 1
ATOM 2085 O O . ASP A 1 269 ? -23.461 13.730 -5.135 1.00 75.25 269 ASP A O 1
ATOM 2089 N N . GLU A 1 270 ? -23.156 13.675 -7.352 1.00 70.75 270 GLU A N 1
ATOM 2090 C CA . GLU A 1 270 ? -24.515 14.136 -7.684 1.00 70.75 270 GLU A CA 1
ATOM 2091 C C . GLU A 1 270 ? -25.617 13.185 -7.178 1.00 70.75 270 GLU A C 1
ATOM 2093 O O . GLU A 1 270 ? -26.749 13.616 -6.976 1.00 70.75 270 GLU A O 1
ATOM 2098 N N . GLY A 1 271 ? -25.300 11.906 -6.947 1.00 68.50 271 GLY A N 1
ATOM 2099 C CA . GLY A 1 271 ? -26.240 10.885 -6.488 1.00 68.50 271 GLY A CA 1
ATOM 2100 C C . GLY A 1 271 ? -26.327 10.728 -4.966 1.00 68.50 271 GLY A C 1
ATOM 2101 O O . GLY A 1 271 ? -27.306 10.163 -4.480 1.00 68.50 271 GLY A O 1
ATOM 2102 N N . ASN A 1 272 ? -25.342 11.211 -4.201 1.00 66.44 272 ASN A N 1
ATOM 2103 C CA . ASN A 1 272 ? -25.264 11.023 -2.744 1.00 66.44 272 ASN A CA 1
ATOM 2104 C C . ASN A 1 272 ? -24.997 12.325 -1.950 1.00 66.44 272 ASN A C 1
ATOM 2106 O O . ASN A 1 272 ? -24.709 12.280 -0.751 1.00 66.44 272 ASN A O 1
ATOM 2110 N N . GLN A 1 273 ? -25.106 13.493 -2.591 1.00 63.41 273 GLN A N 1
ATOM 2111 C CA . GLN A 1 273 ? -24.869 14.805 -1.972 1.00 63.41 273 GLN A CA 1
ATOM 2112 C C . GLN A 1 273 ? -25.701 15.059 -0.702 1.00 63.41 273 GLN A C 1
ATOM 2114 O O . GLN A 1 273 ? -25.223 15.726 0.217 1.00 63.41 273 GLN A O 1
ATOM 2119 N N . GLU A 1 274 ? -26.917 14.512 -0.638 1.00 59.19 274 GLU A N 1
ATOM 2120 C CA . GLU A 1 274 ? -27.840 14.648 0.498 1.00 59.19 274 GLU A CA 1
ATOM 2121 C C . GLU A 1 274 ? -27.789 13.459 1.476 1.00 59.19 274 GLU A C 1
ATOM 212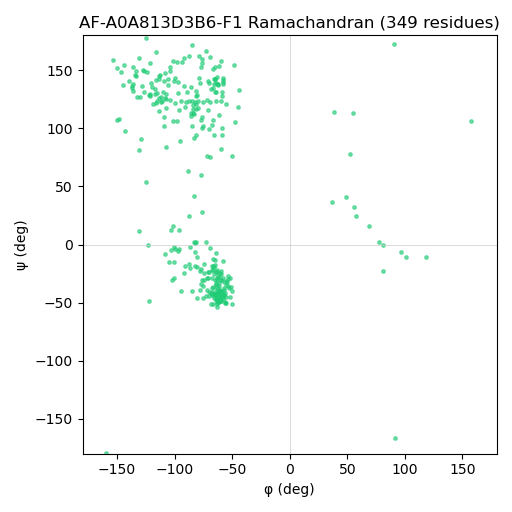3 O O . GLU A 1 274 ? -28.412 13.503 2.539 1.00 59.19 274 GLU A O 1
ATOM 2128 N N . ALA A 1 275 ? -27.037 12.398 1.157 1.00 58.81 275 ALA A N 1
ATOM 2129 C CA . ALA A 1 275 ? -26.936 11.213 1.997 1.00 58.81 275 ALA A CA 1
ATOM 2130 C C . ALA A 1 275 ? -26.027 11.497 3.204 1.00 58.81 275 ALA A C 1
ATOM 2132 O O . ALA A 1 275 ? -24.799 11.496 3.132 1.00 58.81 275 ALA A O 1
ATOM 2133 N N . PHE A 1 276 ? -26.634 11.767 4.354 1.00 52.31 276 PHE A N 1
ATOM 2134 C CA . PHE A 1 276 ? -25.928 11.793 5.629 1.00 52.31 276 PHE A CA 1
ATOM 2135 C C . PHE A 1 276 ? -26.120 10.447 6.345 1.00 52.31 276 PHE A C 1
ATOM 2137 O O . PHE A 1 276 ? -27.271 10.036 6.503 1.00 52.31 276 PHE A O 1
ATOM 2144 N N . PRO A 1 277 ? -25.067 9.772 6.852 1.00 59.28 277 PRO A N 1
ATOM 2145 C CA . PRO A 1 277 ? -23.631 10.041 6.717 1.00 59.28 277 PRO A CA 1
ATOM 2146 C C . PRO A 1 277 ? -22.977 9.302 5.528 1.00 59.28 277 PRO A C 1
ATOM 2148 O O . PRO A 1 277 ? -23.128 8.094 5.378 1.00 59.28 277 PRO A O 1
ATOM 2151 N N . ASN A 1 278 ? -22.120 9.996 4.771 1.00 74.19 278 ASN A N 1
ATOM 2152 C CA . ASN A 1 278 ? -21.267 9.413 3.719 1.00 74.19 278 ASN A CA 1
ATOM 2153 C C . ASN A 1 278 ? -20.042 8.650 4.274 1.00 74.19 278 ASN A C 1
ATOM 2155 O O . ASN A 1 278 ? -18.994 8.589 3.640 1.00 74.19 278 ASN A O 1
ATOM 2159 N N . ALA A 1 279 ? -20.143 8.103 5.486 1.00 79.81 279 ALA A N 1
ATOM 2160 C CA . ALA A 1 279 ? -19.076 7.349 6.129 1.00 79.81 279 ALA A CA 1
ATOM 2161 C C . ALA A 1 279 ? -19.564 5.938 6.456 1.00 79.81 279 ALA A C 1
ATOM 2163 O O . ALA A 1 279 ? -20.591 5.767 7.112 1.00 79.81 279 ALA A O 1
ATOM 2164 N N . MET A 1 280 ? -18.808 4.930 6.029 1.00 86.31 280 MET A N 1
ATOM 2165 C CA . MET A 1 280 ? -19.084 3.528 6.332 1.00 86.31 280 MET A CA 1
ATOM 2166 C C . MET A 1 280 ? -18.034 2.980 7.291 1.00 86.31 280 MET A C 1
ATOM 2168 O O . MET A 1 280 ? -16.840 3.123 7.046 1.00 86.31 280 MET A O 1
ATOM 2172 N N . PHE A 1 281 ? -18.466 2.310 8.359 1.00 90.12 281 PHE A N 1
ATOM 2173 C CA . PHE A 1 281 ? -17.572 1.525 9.207 1.00 90.12 281 PHE A CA 1
ATOM 2174 C C . PHE A 1 281 ? -17.621 0.062 8.775 1.00 90.12 281 PHE A C 1
ATOM 2176 O O . PHE A 1 281 ? -18.656 -0.593 8.898 1.00 90.12 281 PHE A O 1
ATOM 2183 N N . LEU A 1 282 ? -16.497 -0.453 8.287 1.00 91.50 282 LEU A N 1
ATOM 2184 C CA . LEU A 1 282 ? -16.337 -1.860 7.951 1.00 91.50 282 LEU A CA 1
ATOM 2185 C C . LEU A 1 282 ? -15.633 -2.581 9.110 1.00 91.50 282 LEU A C 1
ATOM 2187 O O . LEU A 1 282 ? -14.425 -2.391 9.282 1.00 91.50 282 LEU A O 1
ATOM 2191 N N . PRO A 1 283 ? -16.333 -3.401 9.914 1.00 93.06 283 PRO A N 1
ATOM 2192 C CA . PRO A 1 283 ? -15.693 -4.140 10.994 1.00 93.06 283 PRO A CA 1
ATOM 2193 C C . PRO A 1 283 ? -14.689 -5.153 10.436 1.00 93.06 283 PRO A C 1
ATOM 2195 O O . PRO A 1 283 ? -14.933 -5.787 9.408 1.00 93.06 283 PRO A O 1
ATOM 2198 N N . TRP A 1 284 ? -13.565 -5.314 11.132 1.00 95.62 284 TRP A N 1
ATOM 2199 C CA . TRP A 1 284 ? -12.493 -6.222 10.725 1.00 95.62 284 TRP A CA 1
ATOM 2200 C C . TRP A 1 284 ? -12.169 -7.269 11.787 1.00 95.62 284 TRP A C 1
ATOM 2202 O O . TRP A 1 284 ? -12.109 -8.450 11.474 1.00 95.62 284 TRP A O 1
ATOM 2212 N N . ALA A 1 285 ? -11.989 -6.862 13.042 1.00 97.06 285 ALA A N 1
ATOM 2213 C CA . ALA A 1 285 ? -11.721 -7.794 14.133 1.00 97.06 285 ALA A CA 1
ATOM 2214 C C . ALA A 1 285 ? -12.257 -7.251 15.455 1.00 97.06 285 ALA A C 1
ATOM 2216 O O . ALA A 1 285 ? -12.339 -6.037 15.661 1.00 97.06 285 ALA A O 1
ATOM 2217 N N . ALA A 1 286 ? -12.606 -8.149 16.370 1.00 97.38 286 ALA A N 1
ATOM 2218 C CA . ALA A 1 286 ? -13.051 -7.783 17.702 1.00 97.38 286 ALA A CA 1
ATOM 2219 C C . ALA A 1 286 ? -12.406 -8.669 18.765 1.00 97.38 286 ALA A C 1
ATOM 2221 O O . ALA A 1 286 ? -12.321 -9.881 18.619 1.00 97.38 286 ALA A O 1
ATOM 2222 N N . TYR A 1 287 ? -11.992 -8.064 19.872 1.00 97.38 287 TYR A N 1
ATOM 2223 C CA . TYR A 1 287 ? -11.592 -8.754 21.089 1.00 97.38 287 TYR A CA 1
ATOM 2224 C C . TYR A 1 287 ? -12.670 -8.551 22.150 1.00 97.38 287 TYR A C 1
ATOM 2226 O O . TYR A 1 287 ? -13.039 -7.423 22.489 1.00 97.38 287 TYR A O 1
ATOM 2234 N N . ILE A 1 288 ? -13.165 -9.658 22.690 1.00 96.50 288 ILE A N 1
ATOM 2235 C CA . ILE A 1 288 ? -14.181 -9.680 23.735 1.00 96.50 288 ILE A CA 1
ATOM 2236 C C . ILE A 1 288 ? -13.560 -10.273 24.989 1.00 96.50 288 ILE A C 1
ATOM 2238 O O . ILE A 1 288 ? -12.985 -11.360 24.960 1.00 96.50 288 ILE A O 1
ATOM 2242 N N . GLN A 1 289 ? -13.738 -9.577 26.104 1.00 95.81 289 GLN A N 1
ATOM 2243 C CA . GLN A 1 289 ? -13.457 -10.087 27.435 1.00 95.81 289 GLN A CA 1
ATOM 2244 C C . GLN A 1 289 ? -14.697 -9.922 28.304 1.00 95.81 289 GLN A C 1
ATOM 2246 O O . GLN A 1 289 ? -15.264 -8.834 28.386 1.00 95.81 289 GLN A O 1
ATOM 2251 N N . LEU A 1 290 ? -15.088 -10.984 28.997 1.00 95.56 290 LEU A N 1
ATOM 2252 C CA . LEU A 1 290 ? -16.178 -10.954 29.963 1.00 95.56 290 LEU A CA 1
ATOM 2253 C C . LEU A 1 290 ? -15.643 -10.814 31.389 1.00 95.56 290 LEU A C 1
ATOM 2255 O O . LEU A 1 290 ? -14.508 -11.176 31.706 1.00 95.56 290 LEU A O 1
ATOM 2259 N N . ALA A 1 291 ? -16.492 -10.319 32.286 1.00 94.19 291 ALA A N 1
ATOM 2260 C CA . ALA A 1 291 ? -16.183 -10.204 33.707 1.00 94.19 291 ALA A CA 1
ATOM 2261 C C . ALA A 1 291 ? -15.886 -11.565 34.367 1.00 94.19 291 ALA A C 1
ATOM 2263 O O . ALA A 1 291 ? -15.144 -11.611 35.348 1.00 94.19 291 ALA A O 1
ATOM 2264 N N . SER A 1 292 ? -16.406 -12.658 33.792 1.00 93.69 292 SER A N 1
ATOM 2265 C CA . SER A 1 292 ? -16.112 -14.047 34.170 1.00 93.69 292 SER A CA 1
ATOM 2266 C C . SER A 1 292 ? -14.653 -14.454 33.929 1.00 93.69 292 SER A C 1
ATOM 2268 O O . SER A 1 292 ? -14.199 -15.444 34.493 1.00 93.69 292 SER A O 1
ATOM 2270 N N . GLY A 1 293 ? -13.912 -13.696 33.114 1.00 88.62 293 GLY A N 1
ATOM 2271 C CA . GLY A 1 293 ? -12.557 -14.029 32.679 1.00 88.62 293 GLY A CA 1
ATOM 2272 C C . GLY A 1 293 ? -12.496 -14.703 31.307 1.00 88.62 293 GLY A C 1
ATOM 2273 O O . GLY A 1 293 ? -11.397 -14.864 30.780 1.00 88.62 293 GLY A O 1
ATOM 2274 N N . GLU A 1 294 ? -13.641 -15.044 30.708 1.00 94.19 294 GLU A N 1
ATOM 2275 C CA . GLU A 1 294 ? -13.707 -15.553 29.336 1.00 94.19 294 GLU A CA 1
ATOM 2276 C C . GLU A 1 294 ? -13.206 -14.500 28.338 1.00 94.19 294 GLU A C 1
ATOM 2278 O O . GLU A 1 294 ? -13.503 -13.307 28.467 1.00 94.19 294 GLU A O 1
ATOM 2283 N N . ARG A 1 295 ? -12.427 -14.949 27.351 1.00 94.56 295 ARG A N 1
ATOM 2284 C CA . ARG A 1 295 ? -11.816 -14.112 26.318 1.00 94.56 295 ARG A CA 1
ATOM 2285 C C . ARG A 1 295 ? -11.954 -14.788 24.965 1.00 94.56 295 ARG A C 1
ATOM 2287 O O . ARG A 1 295 ? -11.683 -15.981 24.858 1.00 94.56 295 ARG A O 1
ATOM 2294 N N . ARG A 1 296 ? -12.310 -14.021 23.938 1.00 95.25 296 ARG A N 1
ATOM 2295 C CA . ARG A 1 296 ? -12.341 -14.494 22.549 1.00 95.25 296 ARG A CA 1
ATOM 2296 C C . ARG A 1 296 ? -11.975 -13.380 21.579 1.00 95.25 296 ARG A C 1
ATOM 2298 O O . ARG A 1 296 ? -12.262 -12.212 21.839 1.00 95.25 296 ARG A O 1
ATOM 2305 N N . VAL A 1 297 ? -11.359 -13.766 20.471 1.00 96.62 297 VAL A N 1
ATOM 2306 C CA . VAL A 1 297 ? -11.149 -12.909 19.302 1.00 96.62 297 VAL A CA 1
ATOM 2307 C C . VAL A 1 297 ? -12.127 -13.369 18.229 1.00 96.62 297 VAL A C 1
ATOM 2309 O O . VAL A 1 297 ? -12.339 -14.568 18.074 1.00 96.62 297 VAL A O 1
ATOM 2312 N N . LEU A 1 298 ? -12.751 -12.414 17.555 1.00 96.50 298 LEU A N 1
ATOM 2313 C CA . LEU A 1 298 ? -13.614 -12.621 16.403 1.00 96.50 298 LEU A CA 1
ATOM 2314 C C . LEU A 1 298 ? -12.926 -12.000 15.197 1.00 96.50 298 LEU A C 1
ATOM 2316 O O . LEU A 1 298 ? -12.567 -10.817 15.244 1.00 96.50 298 LEU A O 1
ATOM 2320 N N . GLU A 1 299 ? -12.757 -12.778 14.137 1.00 94.88 299 GLU A N 1
ATOM 2321 C CA . GLU A 1 299 ? -12.311 -12.253 12.851 1.00 94.88 299 GLU A CA 1
ATOM 2322 C C . GLU A 1 299 ? -13.508 -11.727 12.051 1.00 94.88 299 GLU A C 1
ATOM 2324 O O . GLU A 1 299 ? -14.669 -11.893 12.435 1.00 94.88 299 GLU A O 1
ATOM 2329 N N . GLN A 1 300 ? -13.240 -11.060 10.928 1.00 94.06 300 GLN A N 1
ATOM 2330 C CA . GLN A 1 300 ? -14.280 -10.419 10.125 1.00 94.06 300 GLN A CA 1
ATOM 2331 C C . GLN A 1 300 ? -15.443 -11.364 9.770 1.00 94.06 300 GLN A C 1
ATOM 2333 O O . GLN A 1 300 ? -16.587 -10.942 9.952 1.00 94.06 300 GLN A O 1
ATOM 2338 N N . PRO A 1 301 ? -15.218 -12.621 9.329 1.00 94.75 301 PRO A N 1
ATOM 2339 C CA . PRO A 1 301 ? -16.320 -13.529 9.017 1.00 94.75 301 PRO A CA 1
ATOM 2340 C C . PRO A 1 301 ? -17.219 -13.815 10.224 1.00 94.75 301 PRO A C 1
ATOM 2342 O O . PRO A 1 301 ? -18.441 -13.808 10.083 1.00 94.75 301 PRO A O 1
ATOM 2345 N N . ASP A 1 302 ? -16.635 -13.986 11.414 1.00 94.94 302 ASP A N 1
ATOM 2346 C CA . ASP A 1 302 ? -17.387 -14.239 12.647 1.00 94.94 302 ASP A CA 1
ATOM 2347 C C . ASP A 1 302 ? -18.254 -13.032 13.015 1.00 94.94 302 ASP A C 1
ATOM 2349 O O . ASP A 1 302 ? -19.419 -13.176 13.386 1.00 94.94 302 ASP A O 1
ATOM 2353 N N . ILE A 1 303 ? -17.700 -11.821 12.890 1.00 93.69 303 ILE A N 1
ATOM 2354 C CA . ILE A 1 303 ? -18.433 -10.578 13.161 1.00 93.69 303 ILE A CA 1
ATOM 2355 C C . ILE A 1 303 ? -19.595 -10.433 12.184 1.00 93.69 303 ILE A C 1
ATOM 2357 O O . ILE A 1 303 ? -20.717 -10.152 12.598 1.00 93.69 303 ILE A O 1
ATOM 2361 N N . VAL A 1 304 ? -19.333 -10.641 10.894 1.00 89.69 304 VAL A N 1
ATOM 2362 C CA . VAL A 1 304 ? -20.338 -10.551 9.834 1.00 89.69 304 VAL A CA 1
ATOM 2363 C C . VAL A 1 304 ? -21.461 -11.557 10.077 1.00 89.69 304 VAL A C 1
ATOM 2365 O O . VAL A 1 304 ? -22.632 -11.187 10.038 1.00 89.69 304 VAL A O 1
ATOM 2368 N N . GLN A 1 305 ? -21.124 -12.804 10.407 1.00 92.25 305 GLN A N 1
ATOM 2369 C CA . GLN A 1 305 ? -22.107 -13.829 10.739 1.00 92.25 305 GLN A CA 1
ATOM 2370 C C . GLN A 1 305 ? -22.950 -13.442 11.962 1.00 92.25 305 GLN A C 1
ATOM 2372 O O . GLN A 1 305 ? -24.171 -13.592 11.938 1.00 92.25 305 GLN A O 1
ATOM 2377 N N . LEU A 1 306 ? -22.322 -12.920 13.020 1.00 90.75 306 LEU A N 1
ATOM 2378 C CA . LEU A 1 306 ? -23.029 -12.473 14.222 1.00 90.75 306 LEU A CA 1
ATOM 2379 C C . LEU A 1 306 ? -23.969 -11.299 13.942 1.00 90.75 306 LEU A C 1
ATOM 2381 O O . LEU A 1 306 ? -25.074 -11.284 14.484 1.00 90.75 306 LEU A O 1
ATOM 2385 N N . LEU A 1 307 ? -23.545 -10.345 13.106 1.00 86.56 307 LEU A N 1
ATOM 2386 C CA . LEU A 1 307 ? -24.355 -9.200 12.687 1.00 86.56 307 LEU A CA 1
ATOM 2387 C C . LEU A 1 307 ? -25.553 -9.642 11.842 1.00 86.56 307 LEU A C 1
ATOM 2389 O O . LEU A 1 307 ? -26.667 -9.213 12.120 1.00 86.56 307 LEU A O 1
ATOM 2393 N N . PHE A 1 308 ? -25.356 -10.536 10.868 1.00 87.25 308 PHE A N 1
ATOM 2394 C CA . PHE A 1 308 ? -26.450 -11.060 10.041 1.00 87.25 308 PHE A CA 1
ATOM 2395 C C . PHE A 1 308 ? -27.439 -11.942 10.809 1.00 87.25 308 PHE A C 1
ATOM 2397 O O . PHE A 1 308 ? -28.571 -12.112 10.367 1.00 87.25 308 PHE A O 1
ATOM 2404 N N . ALA A 1 309 ? -27.027 -12.502 11.946 1.00 91.19 309 ALA A N 1
ATOM 2405 C CA . ALA A 1 309 ? -27.918 -13.239 12.834 1.00 91.19 309 ALA A CA 1
ATOM 2406 C C . ALA A 1 309 ? -28.762 -12.328 13.747 1.00 91.19 309 ALA A C 1
ATOM 2408 O O . ALA A 1 309 ? -29.659 -12.836 14.421 1.00 91.19 309 ALA A O 1
ATOM 2409 N N . GLN A 1 310 ? -28.474 -11.021 13.820 1.00 86.69 310 GLN A N 1
ATOM 2410 C CA . GLN A 1 310 ? -29.289 -10.082 14.595 1.00 86.69 310 GLN A CA 1
ATOM 2411 C C . GLN A 1 310 ? -30.580 -9.724 13.857 1.00 86.69 310 GLN A C 1
ATOM 2413 O O . GLN A 1 310 ? -30.637 -9.724 12.628 1.00 86.69 310 GLN A O 1
ATOM 2418 N N . ASP A 1 311 ? -31.610 -9.367 14.623 1.00 85.62 311 ASP A N 1
ATOM 2419 C CA . ASP A 1 311 ? -32.808 -8.753 14.060 1.00 85.62 311 ASP A CA 1
ATOM 2420 C C . ASP A 1 311 ? -32.458 -7.379 13.460 1.00 85.62 311 ASP A C 1
ATOM 2422 O O . ASP A 1 311 ? -31.656 -6.618 14.005 1.00 85.62 311 ASP A O 1
ATOM 2426 N N . THR A 1 312 ? -33.081 -7.053 12.331 1.00 81.75 312 THR A N 1
ATOM 2427 C CA . THR A 1 312 ? -33.032 -5.721 11.716 1.00 81.75 312 THR A CA 1
ATOM 2428 C C . THR A 1 312 ? -33.666 -4.634 12.591 1.00 81.75 312 THR A C 1
ATOM 2430 O O . THR A 1 312 ? -33.336 -3.456 12.448 1.00 81.75 312 THR A O 1
ATOM 2433 N N . GLY A 1 313 ? -34.567 -5.011 13.502 1.00 79.69 313 GLY A N 1
ATOM 2434 C CA . GLY A 1 313 ? -35.147 -4.127 14.502 1.00 79.69 313 GLY A CA 1
ATOM 2435 C C . GLY A 1 313 ? -34.237 -3.986 15.718 1.00 79.69 313 GLY A C 1
ATOM 2436 O O . GLY A 1 313 ? -34.084 -4.920 16.500 1.00 79.69 313 GLY A O 1
ATOM 2437 N N . ASN A 1 314 ? -33.684 -2.791 15.926 1.00 77.81 314 ASN A N 1
ATOM 2438 C CA . ASN A 1 314 ? -33.003 -2.450 17.170 1.00 77.81 314 ASN A CA 1
ATOM 2439 C C . ASN A 1 314 ? -33.947 -1.601 18.047 1.00 77.81 314 ASN A C 1
ATOM 2441 O O . ASN A 1 314 ? -34.155 -0.429 17.731 1.00 77.81 314 ASN A O 1
ATOM 2445 N N . PRO A 1 315 ? -34.530 -2.149 19.133 1.00 79.62 315 PRO A N 1
ATOM 2446 C CA . PRO A 1 315 ? -35.420 -1.391 20.019 1.00 79.62 315 PRO A CA 1
ATOM 2447 C C . PRO A 1 315 ? -34.693 -0.259 20.761 1.00 79.62 315 PRO A C 1
ATOM 2449 O O . PRO A 1 315 ? -35.334 0.692 21.199 1.00 79.62 315 PRO A O 1
ATOM 2452 N N . ASP A 1 316 ? -33.363 -0.338 20.849 1.00 77.44 316 ASP A N 1
ATOM 2453 C CA . ASP A 1 316 ? -32.487 0.692 21.405 1.00 77.44 316 ASP A CA 1
ATOM 2454 C C . ASP A 1 316 ? -31.898 1.603 20.305 1.00 77.44 316 ASP A C 1
ATOM 2456 O O . ASP A 1 316 ? -30.941 2.343 20.554 1.00 77.44 316 ASP A O 1
ATOM 2460 N N . ALA A 1 317 ? -32.417 1.541 19.067 1.00 74.00 317 ALA A N 1
ATOM 2461 C CA . ALA A 1 317 ? -31.992 2.423 17.986 1.00 74.00 317 ALA A CA 1
ATOM 2462 C C . ALA A 1 317 ? -32.241 3.881 18.374 1.00 74.00 317 ALA A C 1
ATOM 2464 O O . ALA A 1 317 ? -33.361 4.292 18.674 1.00 74.00 317 ALA A O 1
ATOM 2465 N N . ILE A 1 318 ? -31.179 4.678 18.332 1.00 71.12 318 ILE A N 1
ATOM 2466 C CA . ILE A 1 318 ? -31.268 6.118 18.523 1.00 71.12 318 ILE A CA 1
ATOM 2467 C C . ILE A 1 318 ? -31.461 6.740 17.144 1.00 71.12 318 ILE A C 1
ATOM 2469 O O . ILE A 1 318 ? -30.587 6.619 16.284 1.00 71.12 318 ILE A O 1
ATOM 2473 N N . ASP A 1 319 ? -32.582 7.428 16.937 1.00 74.00 319 ASP A N 1
ATOM 2474 C CA . ASP A 1 319 ? -32.756 8.276 15.761 1.00 74.00 319 ASP A CA 1
ATOM 2475 C C . ASP A 1 319 ? -31.835 9.493 15.909 1.00 74.00 319 ASP A C 1
ATOM 2477 O O . ASP A 1 319 ? -32.116 10.436 16.654 1.00 74.00 319 ASP A O 1
ATOM 2481 N N . TYR A 1 320 ? -30.683 9.444 15.239 1.00 62.72 320 TYR A N 1
ATOM 2482 C CA . TYR A 1 320 ? -29.699 10.520 15.272 1.00 62.72 320 TYR A CA 1
ATOM 2483 C C . TYR A 1 320 ? -30.232 11.811 14.665 1.00 62.72 320 TYR A C 1
ATOM 2485 O O . TYR A 1 320 ? -29.876 12.881 15.150 1.00 62.72 320 TYR A O 1
ATOM 2493 N N . GLN A 1 321 ? -31.077 11.739 13.640 1.00 65.56 321 GLN A N 1
ATOM 2494 C CA . GLN A 1 321 ? -31.591 12.923 12.967 1.00 65.56 321 GLN A CA 1
ATOM 2495 C C . GLN A 1 321 ? -32.608 13.626 13.856 1.00 65.56 321 GLN A C 1
ATOM 2497 O O . GLN A 1 321 ? -32.487 14.829 14.082 1.00 65.56 321 GLN A O 1
ATOM 2502 N N . GLN A 1 322 ? -33.511 12.864 14.473 1.00 70.38 322 GLN A N 1
ATOM 2503 C CA . GLN A 1 322 ? -34.403 13.371 15.508 1.00 70.38 322 GLN A CA 1
ATOM 2504 C C . GLN A 1 322 ? -33.623 13.858 16.736 1.00 70.38 322 GLN A C 1
ATOM 2506 O O . GLN A 1 322 ? -33.908 14.934 17.243 1.00 70.38 322 GLN A O 1
ATOM 2511 N N . SER A 1 323 ? -32.594 13.142 17.194 1.00 67.75 323 SER A N 1
ATOM 2512 C CA . SER A 1 323 ? -31.789 13.542 18.362 1.00 67.75 323 SER A CA 1
ATOM 2513 C C . SER A 1 323 ? -30.977 14.816 18.113 1.00 67.75 323 SER A C 1
ATOM 2515 O O . SER A 1 323 ? -30.824 15.640 19.014 1.00 67.75 323 SER A O 1
ATOM 2517 N N . ILE A 1 324 ? -30.452 14.998 16.898 1.00 61.38 324 ILE A N 1
ATOM 2518 C CA . ILE A 1 324 ? -29.762 16.216 16.460 1.00 61.38 324 ILE A CA 1
ATOM 2519 C C . ILE A 1 324 ? -30.769 17.359 16.324 1.00 61.38 324 ILE A C 1
ATOM 2521 O O . ILE A 1 324 ? -30.504 18.449 16.827 1.00 61.38 324 ILE A O 1
ATOM 2525 N N . GLN A 1 325 ? -31.931 17.106 15.717 1.00 64.00 325 GLN A N 1
ATOM 2526 C CA . GLN A 1 325 ? -33.023 18.072 15.619 1.00 64.00 325 GLN A CA 1
ATOM 2527 C C . GLN A 1 325 ? -33.471 18.523 17.015 1.00 64.00 325 GLN A C 1
ATOM 2529 O O . GLN A 1 325 ? -33.500 19.713 17.297 1.00 64.00 325 GLN A O 1
ATOM 2534 N N . GLU A 1 326 ? -33.671 17.588 17.943 1.00 64.62 326 GLU A N 1
ATOM 2535 C CA . GLU A 1 326 ? -33.968 17.860 19.347 1.00 64.62 326 GLU A CA 1
ATOM 2536 C C . GLU A 1 326 ? -32.822 18.580 20.065 1.00 64.62 326 GLU A C 1
ATOM 2538 O O . GLU A 1 326 ? -33.086 19.397 20.940 1.00 64.62 326 GLU A O 1
ATOM 2543 N N . LEU A 1 327 ? -31.552 18.325 19.733 1.00 55.28 327 LEU A N 1
ATOM 2544 C CA . LEU A 1 327 ? -30.408 19.058 20.287 1.00 55.28 327 LEU A CA 1
ATOM 2545 C C . LEU A 1 327 ? -30.402 20.519 19.808 1.00 55.28 327 LEU A C 1
ATOM 2547 O O . LEU A 1 327 ? -30.178 21.425 20.618 1.00 55.28 327 LEU A O 1
ATOM 2551 N N . PHE A 1 328 ? -30.669 20.745 18.519 1.00 56.72 328 PHE A N 1
ATOM 2552 C CA . PHE A 1 328 ? -30.791 22.075 17.922 1.00 56.72 328 PHE A CA 1
ATOM 2553 C C . PHE A 1 328 ? -32.033 22.818 18.435 1.00 56.72 328 PHE A C 1
ATOM 2555 O O . PHE A 1 328 ? -31.940 24.005 18.757 1.00 56.72 328 PHE A O 1
ATOM 2562 N N . ASP A 1 329 ? -33.141 22.110 18.647 1.00 60.59 329 ASP A N 1
ATOM 2563 C CA . ASP A 1 329 ? -34.383 22.658 19.194 1.00 60.59 329 ASP A CA 1
ATOM 2564 C C . ASP A 1 329 ? -34.278 22.906 20.714 1.00 60.59 329 ASP A C 1
ATOM 2566 O O . ASP A 1 329 ? -34.778 23.911 21.227 1.00 60.59 329 ASP A O 1
ATOM 2570 N N . ARG A 1 330 ? -33.556 22.056 21.465 1.00 53.56 330 ARG A N 1
ATOM 2571 C CA . ARG A 1 330 ? -33.329 22.213 22.919 1.00 53.56 330 ARG A CA 1
ATOM 2572 C C . ARG A 1 330 ? -32.266 23.260 23.266 1.00 53.56 330 ARG A C 1
ATOM 2574 O O . ARG A 1 330 ? -32.289 23.769 24.390 1.00 53.56 330 ARG A O 1
ATOM 2581 N N . LYS A 1 331 ? -31.337 23.607 22.362 1.00 48.78 331 LYS A N 1
ATOM 2582 C CA . LYS A 1 331 ? -30.225 24.543 22.641 1.00 48.78 331 LYS A CA 1
ATOM 2583 C C . LYS A 1 331 ? -30.132 25.741 21.685 1.00 48.78 331 LYS A C 1
ATOM 2585 O O . LYS A 1 331 ? -29.040 26.142 21.299 1.00 48.78 331 LYS A O 1
ATOM 2590 N N . ARG A 1 332 ? -31.227 26.492 21.533 1.00 49.53 332 ARG A N 1
ATOM 2591 C CA . ARG A 1 332 ? -31.156 27.974 21.456 1.00 49.53 332 ARG A CA 1
ATOM 2592 C C . ARG A 1 332 ? -31.103 28.627 22.846 1.00 49.53 332 ARG A C 1
ATOM 2594 O O . ARG A 1 332 ? -31.766 29.623 23.128 1.00 49.53 332 ARG A O 1
ATOM 2601 N N . LYS A 1 333 ? -30.331 28.060 23.779 1.00 55.44 333 LYS A N 1
ATOM 2602 C CA . LYS A 1 333 ? -30.144 28.624 25.126 1.00 55.44 333 LYS A CA 1
ATOM 2603 C C . LYS A 1 333 ? -28.659 28.726 25.449 1.00 55.44 333 LYS A C 1
ATOM 2605 O O . LYS A 1 333 ? -28.078 27.811 26.007 1.00 55.44 333 LYS A O 1
ATOM 2610 N N . ARG A 1 334 ? -28.107 29.891 25.096 1.00 54.84 334 ARG A N 1
ATOM 2611 C CA . ARG A 1 334 ? -26.810 30.460 25.501 1.00 54.84 334 ARG A CA 1
ATOM 2612 C C . ARG A 1 334 ? -25.567 29.596 25.249 1.00 54.84 334 ARG A C 1
ATOM 2614 O O . ARG A 1 334 ? -25.314 28.618 25.941 1.00 54.84 334 ARG A O 1
ATOM 2621 N N . VAL A 1 335 ? -24.709 30.058 24.341 1.00 55.94 335 VAL A N 1
ATOM 2622 C CA . VAL A 1 335 ? -23.334 29.559 24.214 1.00 55.94 335 VAL A CA 1
ATOM 2623 C C . VAL A 1 335 ? -22.450 30.366 25.156 1.00 55.94 335 VAL A C 1
ATOM 2625 O O . VAL A 1 335 ? -22.420 31.595 25.073 1.00 55.94 335 VAL A O 1
ATOM 2628 N N . ALA A 1 336 ? -21.752 29.685 26.065 1.00 60.50 336 ALA A N 1
ATOM 2629 C CA . ALA A 1 336 ? -20.711 30.295 26.880 1.00 60.50 336 ALA A CA 1
ATOM 2630 C C . ALA A 1 336 ? -19.363 30.194 26.156 1.00 60.50 336 ALA A C 1
ATOM 2632 O O . ALA A 1 336 ? -18.995 29.122 25.683 1.00 60.50 336 ALA A O 1
ATOM 2633 N N . PHE A 1 337 ? -18.633 31.300 26.069 1.00 67.94 337 PHE A N 1
ATOM 2634 C CA . PHE A 1 337 ? -17.300 31.362 25.482 1.00 67.94 337 PHE A CA 1
ATOM 2635 C C . PHE A 1 337 ? -16.361 32.147 26.396 1.00 67.94 337 PHE A C 1
ATOM 2637 O O . PHE A 1 337 ? -16.773 33.045 27.132 1.00 67.94 337 PHE A O 1
ATOM 2644 N N . PHE A 1 338 ? -15.085 31.781 26.369 1.00 63.31 338 PHE A N 1
ATOM 2645 C CA . PHE A 1 338 ? -14.057 32.454 27.147 1.00 63.31 338 PHE A CA 1
ATOM 2646 C C . PHE A 1 338 ? -13.563 33.681 26.379 1.00 63.31 338 PHE A C 1
ATOM 2648 O O . PHE A 1 338 ? -12.972 33.548 25.306 1.00 63.31 338 PHE A O 1
ATOM 2655 N N . ASP A 1 339 ? -13.828 34.875 26.907 1.00 77.94 339 ASP A N 1
ATOM 2656 C CA . ASP A 1 339 ? -13.342 36.120 26.326 1.00 77.94 339 ASP A CA 1
ATOM 2657 C C . ASP A 1 339 ? -11.933 36.400 26.846 1.00 77.94 339 ASP A C 1
ATOM 2659 O O . ASP A 1 339 ? -11.713 36.714 28.019 1.00 77.94 339 ASP A O 1
ATOM 2663 N N . ARG A 1 340 ? -10.964 36.276 25.940 1.00 59.81 340 ARG A N 1
ATOM 2664 C CA . ARG A 1 340 ? -9.544 36.436 26.242 1.00 59.81 340 ARG A CA 1
ATOM 2665 C C . ARG A 1 340 ? -9.165 37.888 26.546 1.00 59.81 340 ARG A C 1
ATOM 2667 O O . ARG A 1 340 ? -8.174 38.100 27.235 1.00 59.81 340 ARG A O 1
ATOM 2674 N N . ALA A 1 341 ? -9.938 38.868 26.073 1.00 74.50 341 ALA A N 1
ATOM 2675 C CA . ALA A 1 341 ? -9.689 40.281 26.349 1.00 74.50 341 ALA A CA 1
ATOM 2676 C C . ALA A 1 341 ? -10.131 40.673 27.767 1.00 74.50 341 ALA A C 1
ATOM 2678 O O . ALA A 1 341 ? -9.479 41.493 28.407 1.00 74.50 341 ALA A O 1
ATOM 2679 N N . SER A 1 342 ? -11.208 40.065 28.279 1.00 80.94 342 SER A N 1
ATOM 2680 C CA . SER A 1 342 ? -11.700 40.308 29.644 1.00 80.94 342 SER A CA 1
ATOM 2681 C C . SER A 1 342 ? -11.302 39.237 30.662 1.00 80.94 342 SER A C 1
ATOM 2683 O O . SER A 1 342 ? -11.650 39.363 31.834 1.00 80.94 342 SER A O 1
ATOM 2685 N N . ASN A 1 343 ? -10.607 38.184 30.223 1.00 73.81 343 ASN A N 1
ATOM 2686 C CA . ASN A 1 343 ? -10.211 37.017 31.016 1.00 73.81 343 ASN A CA 1
ATOM 2687 C C . ASN A 1 343 ? -11.377 36.404 31.821 1.00 73.81 343 ASN A C 1
ATOM 2689 O O . ASN A 1 343 ? -11.233 36.050 32.991 1.00 73.81 343 ASN A O 1
ATOM 2693 N N . SER A 1 344 ? -12.558 36.325 31.204 1.00 73.38 344 SER A N 1
ATOM 2694 C CA . SER A 1 344 ? -13.786 35.863 31.855 1.00 73.38 344 SER A CA 1
ATOM 2695 C C . SER A 1 344 ? -14.677 35.068 30.902 1.00 73.38 344 SER A C 1
ATOM 2697 O O . SER A 1 344 ? -14.622 35.222 29.681 1.00 73.38 344 SER A O 1
ATOM 2699 N N . VAL A 1 345 ? -15.511 34.187 31.461 1.00 70.75 345 VAL A N 1
ATOM 2700 C CA . VAL A 1 345 ? -16.504 33.432 30.686 1.00 70.75 345 VAL A CA 1
ATOM 2701 C C . VAL A 1 345 ? -17.713 34.330 30.431 1.00 70.75 345 VAL A C 1
ATOM 2703 O O . VAL A 1 345 ? -18.392 34.745 31.370 1.00 70.75 345 VAL A O 1
ATOM 2706 N N . LYS A 1 346 ? -17.998 34.617 29.160 1.00 73.88 346 LYS A N 1
ATOM 2707 C CA . LYS A 1 346 ? -19.212 35.312 28.716 1.00 73.88 346 LYS A CA 1
ATOM 2708 C C . LYS A 1 346 ? -20.204 34.304 28.154 1.00 73.88 346 LYS A C 1
ATOM 2710 O O . LYS A 1 346 ? -19.819 33.216 27.743 1.00 73.88 346 LYS A O 1
ATOM 2715 N N . SER A 1 347 ? -21.487 34.653 28.125 1.00 70.12 347 SER A N 1
ATOM 2716 C CA . SER A 1 347 ? -22.496 33.858 27.421 1.00 70.12 347 SER A CA 1
ATOM 2717 C C . SER A 1 347 ? -23.314 34.733 26.485 1.00 70.12 347 SER A C 1
ATOM 2719 O O . SER A 1 347 ? -23.711 35.833 26.865 1.00 70.12 347 SER A O 1
ATOM 2721 N N . ALA A 1 348 ? -23.555 34.253 25.267 1.00 60.62 348 ALA A N 1
ATOM 2722 C CA . ALA A 1 348 ? -24.391 34.921 24.276 1.00 60.62 348 ALA A CA 1
ATOM 2723 C C . ALA A 1 348 ? -25.560 34.020 23.877 1.00 60.62 348 ALA A C 1
ATOM 2725 O O . ALA A 1 348 ? -25.396 32.811 23.707 1.00 60.62 348 ALA A O 1
ATOM 2726 N N . GLN A 1 349 ? -26.750 34.605 23.737 1.00 54.84 349 GLN A N 1
ATOM 2727 C CA . GLN A 1 349 ? -27.861 33.938 23.064 1.00 54.84 349 GLN A CA 1
ATOM 2728 C C . GLN A 1 349 ? -27.558 33.898 21.568 1.00 54.84 349 GLN A C 1
ATOM 2730 O O . GLN A 1 349 ? -27.301 34.933 20.962 1.00 54.84 349 GLN A O 1
ATOM 2735 N N . VAL A 1 350 ? -27.576 32.698 20.999 1.00 55.28 350 VAL A N 1
ATOM 2736 C CA . VAL A 1 350 ? -27.572 32.511 19.549 1.00 55.28 350 VAL A CA 1
ATOM 2737 C C . VAL A 1 350 ? -29.037 32.583 19.128 1.00 55.28 350 VAL A C 1
ATOM 2739 O O . VAL A 1 350 ? -29.831 31.767 19.605 1.00 55.28 350 VAL A O 1
ATOM 2742 N N . LEU A 1 351 ? -29.395 33.627 18.372 1.00 45.94 351 LEU A N 1
ATOM 2743 C CA . LEU A 1 351 ? -30.745 33.825 17.832 1.00 45.94 351 LEU A CA 1
ATOM 2744 C C . LEU A 1 351 ? -31.094 32.745 16.812 1.00 45.94 351 LEU A C 1
ATOM 2746 O O . LEU A 1 351 ? -30.222 32.424 15.976 1.00 45.94 351 LEU A O 1
#

Mean predicted aligned error: 12.46 Å

Nearest PDB structures (foldseek):
  6kfs-assembly1_A-2  TM=6.878E-01  e=3.420E-02  Phaeodactylum tricornutum
  5b5y-assembly1_A  TM=6.900E-01  e=1.295E-01  Phaeodactylum tricornutum

Solvent-accessible surface area (backbone atoms only — not comparable to full-atom values): 20192 Å² total; per-residue (Å²): 91,78,46,79,48,61,44,46,27,10,28,29,77,91,77,74,40,52,23,34,25,46,51,88,87,48,95,48,94,81,52,62,42,64,22,39,56,67,61,46,58,69,44,45,58,40,52,55,35,50,53,50,49,28,66,46,31,28,39,31,64,41,62,91,69,50,33,37,35,37,38,37,48,80,73,73,50,73,64,72,67,96,68,43,62,68,60,38,55,41,76,36,57,80,58,45,34,32,58,42,99,88,69,44,76,52,75,60,80,41,82,54,100,63,30,39,25,32,50,32,12,71,68,44,34,52,54,51,50,53,39,52,52,52,52,50,51,52,32,55,76,69,71,47,81,79,49,69,70,78,67,56,55,55,83,71,88,70,75,102,66,84,74,80,67,61,95,86,63,84,74,74,70,76,64,58,40,50,26,61,40,84,74,41,49,71,73,59,47,32,84,36,39,46,72,52,69,76,81,82,71,66,80,90,33,49,66,55,68,62,45,54,86,42,40,42,47,44,74,55,47,96,58,48,45,42,46,54,49,34,52,53,49,36,52,56,52,43,56,53,47,50,56,48,55,75,66,39,73,90,49,61,68,37,50,36,39,40,39,28,24,42,32,37,39,46,32,66,45,98,90,43,68,83,53,81,76,48,59,46,80,46,74,44,38,33,43,38,32,39,46,88,67,53,71,49,77,35,50,39,69,56,49,52,51,55,57,71,71,47,71,93,75,57,94,83,64,75,60,60,67,60,51,48,50,49,49,59,69,71,55,65,64,50,54,72,48,76,39,79,90,76,75,43,82,45,70,43,75,60,131

Radius of gyration: 28.57 Å; Cα contacts (8 Å, |Δi|>4): 504; chains: 1; bounding box: 68×56×74 Å

Secondary structure (DSSP, 8-state):
-EEEE--EEEEETTTTEESEEE-TT-SSTT-EEESSHHHHHHHHHHHHHHHHHHHH-EEEE-TTS-EEEEEEHHHHS---STT--SEEEEE-HHHHB-B-TTSPBPPPSEE-SSEEEEEBPHHHHHHHHHHHHHHHHHHHHTTPPPPHHHH-S----S-S----PPTT-----TT-EETTSTTTGGGS-GGGEEEEES---SGGGHHHHHHGGGHHHHHHSSS-HHHHHHHHHHHHHHHHHHHHHHH-GGGTTS-EEEEEEEEEEEPP-TTTTT-S--EEEEEEEEEEE-TTS-EEEEEHHHHHHHHHTS-S--TT---HHHHHHHHHHHT-S-EEEEETTTTEEEEE---

pLDDT: mean 79.72, std 16.57, range [30.34, 97.38]

Organism: Polarella glacialis (NCBI:txid89957)